Protein AF-A0A7R9B653-F1 (afdb_monomer)

Secondary structure (DSSP, 8-state):
----PPPHHHHHHHHHHHHHHH-TT-----------SSSHHHHHHHHHHHHHT--S-EEE--TT--HHHHHHHHHTT--EEE---STHHHHHHHHHHHHHTT-SEEEEEESSHHHHHHHHHHHHHH--SEEEEEES--HHHHHHHHH-SSPPS-EEE---HHHHHHHHHHHHHHHTTS-S--EEEEEEEEEEEEETTTTEEEEEEEEEEEEE---

Foldseek 3Di:
DPDPDDPPVVVVVVVQVVVCVVVVVDDDDDDDQDADPVPNVVSLVVLVVVVVVPDQAAEAADLVDDVSNVVVCVVVVHHYHYDDPACLVVLVVVLVVCVVVVFQEEEEEECAPVNVVSNVVNCVVDHNHHYHYHHADDPVVLVCQVPDPPHGQEYEYHDDPVCLVVRVVVVVVSVVVVPDHWYFYFDWDWDWDQDPVVRDIDTDTDGDTDGDDDD

Sequence (215 aa):
MEMNQEPLPQMLAGGLTEAEKKYPDIKFDQVPVVVSREDEEESLKEVCTRVSAGVSAVLDLTWTGWSKAKIMSHGSKIPYFRGDVTPGTYVAAVDSYLTGRKATDAALIFQTEDELDQTLYYLIGKSIIRVIVLNGLDGNATDRLLTMRPSPSYFVIYATSKNMTKLYSKVQYLNSTMYSKRYSTTRVSCRARYSTTTRSFTAEYSTTTVDSKVI

Mean predicted aligned error: 12.04 Å

Organism: Timema shepardi (NCBI:txid629360)

Solvent-accessible surface area (backbone atoms only — not comparable to full-atom values): 13078 Å² total; per-residue (Å²): 131,84,78,79,75,73,57,67,71,56,53,50,52,53,53,50,52,56,47,29,73,75,38,77,94,49,83,85,88,83,83,90,79,85,72,46,85,91,45,46,68,60,31,48,53,53,52,51,53,53,50,74,72,66,63,85,58,45,80,42,64,50,90,86,60,59,66,69,59,51,54,50,28,56,74,70,74,31,54,72,44,80,47,81,81,57,64,45,67,60,50,52,53,50,51,52,52,39,55,76,69,68,49,69,36,29,33,41,31,22,65,41,59,68,56,44,56,57,34,48,68,50,40,81,79,70,58,90,50,52,70,44,81,36,70,37,79,51,74,68,53,46,49,50,61,70,72,41,79,80,66,63,64,31,46,38,63,49,57,56,81,83,49,40,60,58,53,49,54,54,51,52,60,53,39,77,76,45,82,86,66,58,42,50,45,59,43,80,48,80,49,79,45,77,40,82,90,76,74,42,81,44,74,50,77,48,75,51,67,53,74,52,80,76,131

Radius of gyration: 20.85 Å; Cα contacts (8 Å, |Δi|>4): 232; chains: 1; bounding box: 53×37×63 Å

Structure (mmCIF, N/CA/C/O backbone):
data_AF-A0A7R9B653-F1
#
_entry.id   AF-A0A7R9B653-F1
#
loop_
_atom_site.group_PDB
_atom_site.id
_atom_site.type_symbol
_atom_site.label_atom_id
_atom_site.label_alt_id
_atom_site.label_comp_id
_atom_site.label_asym_id
_atom_site.label_entity_id
_atom_site.label_seq_id
_atom_site.pdbx_PDB_ins_code
_atom_site.Cartn_x
_atom_site.Cartn_y
_atom_site.Cartn_z
_atom_site.occupancy
_atom_site.B_iso_or_equiv
_atom_site.auth_seq_id
_atom_site.auth_comp_id
_atom_site.auth_asym_id
_atom_site.auth_atom_id
_atom_site.pdbx_PDB_model_num
ATOM 1 N N . MET A 1 1 ? 10.306 20.394 -7.458 1.00 28.53 1 MET A N 1
ATOM 2 C CA . MET A 1 1 ? 9.120 20.389 -6.578 1.00 28.53 1 MET A CA 1
ATOM 3 C C . MET A 1 1 ? 8.889 18.961 -6.157 1.00 28.53 1 MET A C 1
ATOM 5 O O . MET A 1 1 ? 8.253 18.207 -6.890 1.00 28.53 1 MET A O 1
ATOM 9 N N . GLU A 1 2 ? 9.495 18.591 -5.036 1.00 27.86 2 GLU A N 1
ATOM 10 C CA . GLU A 1 2 ? 9.095 17.409 -4.283 1.00 27.86 2 GLU A CA 1
ATOM 11 C C . GLU A 1 2 ? 7.628 17.603 -3.910 1.00 27.86 2 GLU A C 1
ATOM 13 O O . GLU A 1 2 ? 7.235 18.630 -3.357 1.00 27.86 2 GLU A O 1
ATOM 18 N N . MET A 1 3 ? 6.781 16.681 -4.354 1.00 31.86 3 MET A N 1
ATOM 19 C CA . MET A 1 3 ? 5.421 16.619 -3.851 1.00 31.86 3 MET A CA 1
ATOM 20 C C . MET A 1 3 ? 5.526 15.946 -2.491 1.00 31.86 3 MET A C 1
ATOM 22 O O . MET A 1 3 ? 5.681 14.730 -2.445 1.00 31.86 3 MET A O 1
ATOM 26 N N . ASN A 1 4 ? 5.464 16.734 -1.418 1.00 38.25 4 ASN A N 1
ATOM 27 C CA . ASN A 1 4 ? 5.238 16.208 -0.077 1.00 38.25 4 ASN A CA 1
ATOM 28 C C . ASN A 1 4 ? 3.930 15.415 -0.119 1.00 38.25 4 ASN A C 1
ATOM 30 O O . ASN A 1 4 ? 2.852 16.000 -0.237 1.00 38.25 4 ASN A O 1
ATOM 34 N N . GLN A 1 5 ? 4.027 14.087 -0.114 1.00 48.00 5 GLN A N 1
ATOM 35 C CA . GLN A 1 5 ? 2.877 13.247 0.181 1.00 48.00 5 GLN A CA 1
ATOM 36 C C . GLN A 1 5 ? 2.468 13.571 1.617 1.00 48.00 5 GLN A C 1
ATOM 38 O O . GLN A 1 5 ? 3.301 13.543 2.523 1.00 48.00 5 GLN A O 1
ATOM 43 N N . GLU A 1 6 ? 1.208 13.951 1.816 1.00 57.81 6 GLU A N 1
ATOM 44 C CA . GLU A 1 6 ? 0.687 14.115 3.167 1.00 57.81 6 GLU A CA 1
ATOM 45 C C . GLU A 1 6 ? 0.799 12.771 3.905 1.00 57.81 6 GLU A C 1
ATOM 47 O O . GLU A 1 6 ? 0.486 11.728 3.321 1.00 57.81 6 GLU A O 1
ATOM 52 N N . PRO A 1 7 ? 1.240 12.765 5.175 1.00 73.12 7 PRO A N 1
ATOM 53 C CA . PRO A 1 7 ? 1.260 11.563 5.991 1.00 73.12 7 PRO A CA 1
ATOM 54 C C . PRO A 1 7 ? -0.103 10.869 5.970 1.00 73.12 7 PRO A C 1
ATOM 56 O O . PRO A 1 7 ? -1.140 11.516 6.126 1.00 73.12 7 PRO A O 1
ATOM 59 N N . LEU A 1 8 ? -0.105 9.540 5.848 1.00 76.94 8 LEU A N 1
ATOM 60 C CA . LEU A 1 8 ? -1.317 8.714 5.804 1.00 76.94 8 LEU A CA 1
ATOM 61 C C . LEU A 1 8 ? -2.382 9.087 6.868 1.00 76.94 8 LEU A C 1
ATOM 63 O O . LEU A 1 8 ? -3.561 9.154 6.508 1.00 76.94 8 LEU A O 1
ATOM 67 N N . PRO A 1 9 ? -2.027 9.404 8.136 1.00 79.56 9 PRO A N 1
ATOM 68 C CA . PRO A 1 9 ? -3.007 9.852 9.130 1.00 79.56 9 PRO A CA 1
ATOM 69 C C . PRO A 1 9 ? -3.778 11.122 8.736 1.00 79.56 9 PRO A C 1
ATOM 71 O O . PRO A 1 9 ? -4.962 11.242 9.045 1.00 79.56 9 PRO A O 1
ATOM 74 N N . GLN A 1 10 ? -3.136 12.063 8.038 1.00 80.94 10 GLN A N 1
ATOM 75 C CA . GLN A 1 10 ? -3.764 13.311 7.592 1.00 80.94 10 GLN A CA 1
ATOM 76 C C . GLN A 1 10 ? -4.733 13.056 6.435 1.00 80.94 10 GLN A C 1
ATOM 78 O O . GLN A 1 10 ? -5.857 13.559 6.448 1.00 80.94 10 GLN A O 1
ATOM 83 N N . MET A 1 11 ? -4.347 12.197 5.487 1.00 80.81 11 MET A N 1
ATOM 84 C CA . MET A 1 11 ? -5.218 11.805 4.375 1.00 80.81 11 MET A CA 1
ATOM 85 C C . MET A 1 11 ? -6.499 11.118 4.868 1.00 80.81 11 MET A C 1
ATOM 87 O O . MET A 1 11 ? -7.592 11.401 4.372 1.00 80.81 11 MET A O 1
ATOM 91 N N . LEU A 1 12 ? -6.379 10.235 5.865 1.00 85.12 12 LEU A N 1
ATOM 92 C CA . LEU A 1 12 ? -7.529 9.586 6.500 1.00 85.12 12 LEU A CA 1
ATOM 93 C C . LEU A 1 12 ? -8.420 10.597 7.215 1.00 85.12 12 LEU A C 1
ATOM 95 O O . LEU A 1 12 ? -9.631 10.572 7.012 1.00 85.12 12 LEU A O 1
ATOM 99 N N . ALA A 1 13 ? -7.831 11.521 7.979 1.00 86.81 13 ALA A N 1
ATOM 100 C CA . ALA A 1 13 ? -8.574 12.576 8.663 1.00 86.81 13 ALA A CA 1
ATOM 101 C C . ALA A 1 13 ? -9.405 13.418 7.679 1.00 86.81 13 ALA A C 1
ATOM 103 O O . ALA A 1 13 ? -10.588 13.685 7.915 1.00 86.81 13 ALA A O 1
ATOM 104 N N . GLY A 1 14 ? -8.807 13.790 6.542 1.00 88.25 14 GLY A N 1
ATOM 105 C CA . GLY A 1 14 ? -9.497 14.497 5.465 1.00 88.25 14 GLY A CA 1
ATOM 106 C C . GLY A 1 14 ? -10.653 13.680 4.885 1.00 88.25 14 GLY A C 1
ATOM 107 O O . GLY A 1 14 ? -11.769 14.183 4.765 1.00 88.25 14 GLY A O 1
ATOM 108 N N . GLY A 1 15 ? -10.420 12.396 4.595 1.00 87.69 15 GLY A N 1
ATOM 109 C CA . GLY A 1 15 ? -11.451 11.489 4.082 1.00 87.69 15 GLY A CA 1
ATOM 110 C C . GLY A 1 15 ? -12.626 11.286 5.045 1.00 87.69 15 GLY A C 1
ATOM 111 O O . GLY A 1 15 ? -13.780 11.291 4.612 1.00 87.69 15 GLY A O 1
ATOM 112 N N . LEU A 1 16 ? -12.354 11.160 6.347 1.00 89.81 16 LEU A N 1
ATOM 113 C CA . LEU A 1 16 ? -13.386 11.053 7.381 1.00 89.81 16 LEU A CA 1
ATOM 114 C C . LEU A 1 16 ? -14.189 12.348 7.507 1.00 89.81 16 LEU A C 1
ATOM 116 O O . LEU A 1 16 ? -15.414 12.298 7.555 1.00 89.81 16 LEU A O 1
ATOM 120 N N . THR A 1 17 ? -13.526 13.505 7.455 1.00 90.69 17 THR A N 1
ATOM 121 C CA . THR A 1 17 ? -14.194 14.817 7.485 1.00 90.69 17 THR A CA 1
ATOM 122 C C . THR A 1 17 ? -15.187 14.965 6.328 1.00 90.69 17 THR A C 1
ATOM 124 O O . THR A 1 17 ? -16.321 15.405 6.520 1.00 90.69 17 THR A O 1
ATOM 127 N N . GLU A 1 18 ? -14.797 14.563 5.117 1.00 91.62 18 GLU A N 1
ATOM 128 C CA . GLU A 1 18 ? -15.698 14.562 3.959 1.00 91.62 18 GLU A CA 1
ATOM 129 C C . GLU A 1 18 ? -16.847 13.550 4.108 1.00 91.62 18 GLU A C 1
ATOM 131 O O . GLU A 1 18 ? -17.978 13.823 3.695 1.00 91.62 18 GLU A O 1
ATOM 136 N N . ALA A 1 19 ? -16.597 12.399 4.741 1.00 91.00 19 ALA A N 1
ATOM 137 C CA . ALA A 1 19 ? -17.638 11.419 5.034 1.00 91.00 19 ALA A CA 1
ATOM 138 C C . ALA A 1 19 ? -18.668 11.953 6.045 1.00 91.00 19 ALA A C 1
ATOM 140 O O . ALA A 1 19 ? -19.865 11.785 5.819 1.00 91.00 19 ALA A O 1
ATOM 141 N N . GLU A 1 20 ? -18.239 12.648 7.101 1.00 93.31 20 GLU A N 1
ATOM 142 C CA . GLU A 1 20 ? -19.143 13.265 8.083 1.00 93.31 20 GLU A CA 1
ATOM 143 C C . GLU A 1 20 ? -20.003 14.377 7.479 1.00 93.31 20 GLU A C 1
ATOM 145 O O . GLU A 1 20 ? -21.183 14.493 7.804 1.00 93.31 20 GLU A O 1
ATOM 150 N N . LYS A 1 21 ? -19.449 15.183 6.562 1.00 93.25 21 LYS A N 1
ATOM 151 C CA . LYS A 1 21 ? -20.235 16.193 5.827 1.00 93.25 21 LYS A CA 1
ATOM 152 C C . LYS A 1 21 ? -21.370 15.554 5.031 1.00 93.25 21 LYS A C 1
ATOM 154 O O . LYS A 1 21 ? -22.434 16.147 4.878 1.00 93.25 21 LYS A O 1
ATOM 159 N N . LYS A 1 22 ? -21.131 14.352 4.502 1.00 94.31 22 LYS A N 1
ATOM 160 C CA . LYS A 1 22 ? -22.106 13.598 3.712 1.00 94.31 22 LYS A CA 1
ATOM 161 C C . LYS A 1 22 ? -23.111 12.832 4.576 1.00 94.31 22 LYS A C 1
ATOM 163 O O . LYS A 1 22 ? -24.252 12.657 4.153 1.00 94.31 22 LYS A O 1
ATOM 168 N N . TYR A 1 23 ? -22.688 12.376 5.752 1.00 93.69 23 TYR A N 1
ATOM 169 C CA . TYR A 1 23 ? -23.487 11.597 6.695 1.00 93.69 23 TYR A CA 1
ATOM 170 C C . TYR A 1 23 ? -23.482 12.278 8.070 1.00 93.69 23 TYR A C 1
ATOM 172 O O . TYR A 1 23 ? -22.723 11.867 8.945 1.00 93.69 23 TYR A O 1
ATOM 180 N N . PRO A 1 24 ? -24.321 13.311 8.274 1.00 90.19 24 PRO A N 1
ATOM 181 C CA . PRO A 1 24 ? -24.265 14.156 9.470 1.00 90.19 24 PRO A CA 1
ATOM 182 C C . PRO A 1 24 ? -24.584 13.410 10.774 1.00 90.19 24 PRO A C 1
ATOM 184 O O . PRO A 1 24 ? -24.128 13.830 11.835 1.00 90.19 24 PRO A O 1
ATOM 187 N N . ASP A 1 25 ? -25.316 12.296 10.690 1.00 94.31 25 ASP A N 1
ATOM 188 C CA . ASP A 1 25 ? -25.678 11.453 11.836 1.00 94.31 25 ASP A CA 1
ATOM 189 C C . ASP A 1 25 ? -24.522 10.562 12.327 1.00 94.31 25 ASP A C 1
ATOM 191 O O . ASP A 1 25 ? -24.647 9.892 13.351 1.00 94.31 25 ASP A O 1
ATOM 195 N N . ILE A 1 26 ? -23.403 10.516 11.595 1.00 91.00 26 ILE A N 1
ATOM 196 C CA . ILE A 1 26 ? -22.247 9.680 11.922 1.00 91.00 26 ILE A CA 1
ATOM 197 C C . ILE A 1 26 ? -21.066 10.578 12.271 1.00 91.00 26 ILE A C 1
ATOM 199 O O . ILE A 1 26 ? -20.704 11.478 11.513 1.00 91.00 26 ILE A O 1
ATOM 203 N N . LYS A 1 27 ? -20.446 10.291 13.418 1.00 91.38 27 LYS A N 1
ATOM 204 C CA . LYS A 1 27 ? -19.209 10.919 13.880 1.00 91.38 27 LYS A CA 1
ATOM 205 C C . LYS A 1 27 ? -18.111 9.883 14.023 1.00 91.38 27 LYS A C 1
ATOM 207 O O . LYS A 1 27 ? -18.353 8.791 14.537 1.00 91.38 27 LYS A O 1
ATOM 212 N N . PHE A 1 28 ? -16.919 10.231 13.562 1.00 89.75 28 PHE A N 1
ATOM 213 C CA . PHE A 1 28 ? -15.736 9.395 13.632 1.00 89.75 28 PHE A CA 1
ATOM 214 C C . PHE A 1 28 ? -14.723 10.044 14.567 1.00 89.75 28 PHE A C 1
ATOM 216 O O . PHE A 1 28 ? -14.198 11.117 14.282 1.00 89.75 28 PHE A O 1
ATOM 223 N N . ASP A 1 29 ? -14.421 9.364 15.669 1.00 89.81 29 ASP A N 1
ATOM 224 C CA . ASP A 1 29 ? -13.242 9.667 16.472 1.00 89.81 29 ASP A CA 1
ATOM 225 C C . ASP A 1 29 ? -12.111 8.722 16.054 1.00 89.81 29 ASP A C 1
ATOM 227 O O . ASP A 1 29 ? -12.319 7.510 15.928 1.00 89.81 29 ASP A O 1
ATOM 231 N N . GLN A 1 30 ? -10.930 9.276 15.785 1.00 88.75 30 GLN A N 1
ATOM 232 C CA . GLN A 1 30 ? -9.773 8.513 15.331 1.00 88.75 30 GLN A CA 1
ATOM 233 C C . GLN A 1 30 ? -8.614 8.657 16.311 1.00 88.75 30 GLN A C 1
ATOM 235 O O . GLN A 1 30 ? -8.202 9.756 16.676 1.00 88.75 30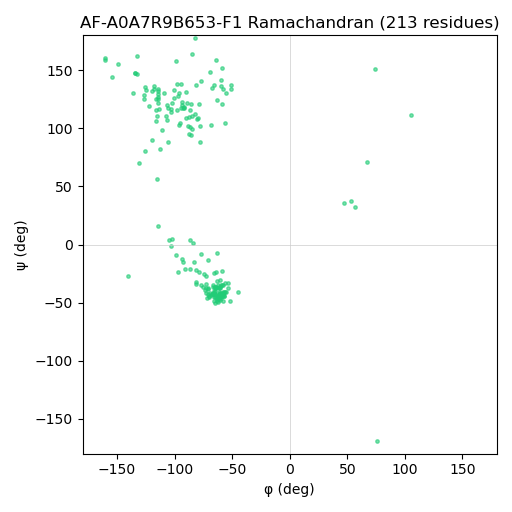 GLN A O 1
ATOM 240 N N . VAL A 1 31 ? -8.025 7.520 16.670 1.00 89.62 31 VAL A N 1
ATOM 241 C CA . VAL A 1 31 ? -6.832 7.461 17.513 1.00 89.62 31 VAL A CA 1
ATOM 242 C C . VAL A 1 31 ? -5.727 6.783 16.703 1.00 89.62 31 VAL A C 1
ATOM 244 O O . VAL A 1 31 ? -5.648 5.552 16.697 1.00 89.62 31 VAL A O 1
ATOM 247 N N . PRO A 1 32 ? -4.916 7.547 15.946 1.00 89.12 32 PRO A N 1
ATOM 248 C CA . PRO A 1 32 ? -3.846 6.967 15.151 1.00 89.12 32 PRO A CA 1
ATOM 249 C C . PRO A 1 32 ? -2.768 6.391 16.071 1.00 89.12 32 PRO A C 1
ATOM 251 O O . PRO A 1 32 ? -2.340 7.044 17.022 1.00 89.12 32 PRO A O 1
ATOM 254 N N . VAL A 1 33 ? -2.309 5.180 15.761 1.00 89.56 33 VAL A N 1
ATOM 255 C CA . VAL A 1 33 ? -1.159 4.552 16.419 1.00 89.56 33 VAL A CA 1
ATOM 256 C C . VAL A 1 33 ? -0.173 4.129 15.344 1.00 89.56 33 VAL A C 1
ATOM 258 O O . VAL A 1 33 ? -0.538 3.426 14.401 1.00 89.56 33 VAL A O 1
ATOM 261 N N . VAL A 1 34 ? 1.071 4.579 15.478 1.00 88.50 34 VAL A N 1
ATOM 262 C CA . VAL A 1 34 ? 2.177 4.141 14.627 1.00 88.50 34 VAL A CA 1
ATOM 263 C C . VAL A 1 34 ? 2.819 2.938 15.298 1.00 88.50 34 VAL A C 1
ATOM 265 O O . VAL A 1 34 ? 3.088 2.968 16.493 1.00 88.50 34 VAL A O 1
ATOM 268 N N . VAL A 1 35 ? 3.032 1.872 14.535 1.00 88.38 35 VAL A N 1
ATOM 269 C CA . VAL A 1 35 ? 3.604 0.626 15.050 1.00 88.38 35 VAL A CA 1
ATOM 270 C C . VAL A 1 35 ? 4.970 0.387 14.422 1.00 88.38 35 VAL A C 1
ATOM 272 O O . VAL A 1 35 ? 5.135 0.519 13.208 1.00 88.38 35 VAL A O 1
ATOM 275 N N . SER A 1 36 ? 5.938 0.030 15.259 1.00 85.25 36 SER A N 1
ATOM 276 C CA . SER A 1 36 ? 7.292 -0.368 14.880 1.00 85.25 36 SER A CA 1
ATOM 277 C C . SER A 1 36 ? 7.391 -1.894 14.860 1.00 85.25 36 SER A C 1
ATOM 279 O O . SER A 1 36 ? 6.863 -2.581 15.737 1.00 85.25 36 SER A O 1
ATOM 281 N N . ARG A 1 37 ? 8.072 -2.439 13.845 1.00 82.25 37 ARG A N 1
ATOM 282 C CA . ARG A 1 37 ? 8.437 -3.868 13.809 1.00 82.25 37 ARG A CA 1
ATOM 283 C C . ARG A 1 37 ? 9.680 -4.181 14.621 1.00 82.25 37 ARG A C 1
ATOM 285 O O . ARG A 1 37 ? 9.894 -5.336 14.966 1.00 82.25 37 ARG A O 1
ATOM 292 N N . GLU A 1 38 ? 10.506 -3.178 14.861 1.00 86.75 38 GLU A N 1
ATOM 293 C CA . GLU A 1 38 ? 11.706 -3.322 15.675 1.00 86.75 38 GLU A CA 1
ATOM 294 C C . GLU A 1 38 ? 11.303 -3.355 17.156 1.00 86.75 38 GLU A C 1
ATOM 296 O O . GLU A 1 38 ? 11.803 -4.182 17.915 1.00 86.75 38 GLU A O 1
ATOM 301 N N . ASP A 1 39 ? 10.267 -2.586 17.512 1.00 90.19 39 ASP A N 1
ATOM 302 C CA . ASP A 1 39 ? 9.750 -2.443 18.876 1.00 90.19 39 ASP A CA 1
ATOM 303 C C . ASP A 1 39 ? 8.319 -2.992 18.988 1.00 90.19 39 ASP A C 1
ATOM 305 O O . ASP A 1 39 ? 7.363 -2.295 19.357 1.00 90.19 39 ASP A O 1
ATOM 309 N N . GLU A 1 40 ? 8.131 -4.265 18.625 1.00 87.69 40 GLU A N 1
ATOM 310 C CA . GLU A 1 40 ? 6.788 -4.857 18.577 1.00 87.69 40 GLU A CA 1
ATOM 311 C C . GLU A 1 40 ? 6.095 -4.912 19.946 1.00 87.69 40 GLU A C 1
ATOM 313 O O . GLU A 1 40 ? 4.865 -4.871 20.008 1.00 87.69 40 GLU A O 1
ATOM 318 N N . GLU A 1 41 ? 6.848 -5.067 21.039 1.00 87.12 41 GLU A N 1
ATOM 319 C CA . GLU A 1 41 ? 6.283 -5.121 22.394 1.00 87.12 41 GLU A CA 1
ATOM 320 C C . GLU A 1 41 ? 5.742 -3.761 22.837 1.00 87.12 41 GLU A C 1
ATOM 322 O O . GLU A 1 41 ? 4.622 -3.678 23.347 1.00 87.12 41 GLU A O 1
ATOM 327 N N . GLU A 1 42 ? 6.500 -2.692 22.593 1.00 88.38 42 GLU A N 1
ATOM 328 C CA . GLU A 1 42 ? 6.076 -1.325 22.892 1.00 88.38 42 GLU A CA 1
ATOM 329 C C . GLU A 1 42 ? 4.875 -0.929 22.030 1.00 88.38 42 GLU A C 1
ATOM 331 O O . GLU A 1 42 ? 3.853 -0.477 22.553 1.00 88.38 42 GLU A O 1
ATOM 336 N N . SER A 1 43 ? 4.937 -1.235 20.732 1.00 89.00 43 SER A N 1
ATOM 337 C CA . SER A 1 43 ? 3.830 -1.016 19.798 1.00 89.00 43 SER A CA 1
ATOM 338 C C . SER A 1 43 ? 2.559 -1.747 20.241 1.00 89.00 43 SER A C 1
ATOM 340 O O . SER A 1 43 ? 1.456 -1.197 20.190 1.00 89.00 43 SER A O 1
ATOM 342 N N . LEU A 1 44 ? 2.690 -2.998 20.704 1.00 88.75 44 LEU A N 1
ATOM 343 C CA . LEU A 1 44 ? 1.561 -3.776 21.215 1.00 88.75 44 LEU A CA 1
ATOM 344 C C . LEU A 1 44 ? 0.984 -3.155 22.484 1.00 88.75 44 LEU A C 1
ATOM 346 O O . LEU A 1 44 ? -0.237 -3.068 22.612 1.00 88.75 44 LEU A O 1
ATOM 350 N N . LYS A 1 45 ? 1.834 -2.702 23.406 1.00 88.94 45 LYS A N 1
ATOM 351 C CA . LYS A 1 45 ? 1.397 -2.034 24.633 1.00 88.94 45 LYS A CA 1
ATOM 352 C C . LYS A 1 45 ? 0.612 -0.761 24.324 1.00 88.94 45 LYS A C 1
ATOM 354 O O . LYS A 1 45 ? -0.430 -0.531 24.946 1.00 88.94 45 LYS A O 1
ATOM 359 N N . GLU A 1 46 ? 1.063 0.036 23.360 1.00 89.12 46 GLU A N 1
ATOM 360 C CA . GLU A 1 46 ? 0.350 1.249 22.968 1.00 89.12 46 GLU A CA 1
ATOM 361 C C . GLU A 1 46 ? -1.011 0.925 22.346 1.00 89.12 46 GLU A C 1
ATOM 363 O O . GLU A 1 46 ? -2.031 1.459 22.791 1.00 89.12 46 GLU A O 1
ATOM 368 N N . VAL A 1 47 ? -1.068 -0.013 21.396 1.00 89.38 47 VAL A N 1
ATOM 369 C CA . VAL A 1 47 ? -2.345 -0.416 20.791 1.00 89.38 47 VAL A CA 1
ATOM 370 C C . VAL A 1 47 ? -3.301 -1.001 21.829 1.00 89.38 47 VAL A C 1
ATOM 372 O O . VAL A 1 47 ? -4.467 -0.612 21.854 1.00 89.38 47 VAL A O 1
ATOM 375 N N . CYS A 1 48 ? -2.827 -1.857 22.737 1.00 87.81 48 CYS A N 1
ATOM 376 C CA . CYS A 1 48 ? -3.636 -2.369 23.845 1.00 87.81 48 CYS A CA 1
ATOM 377 C C . CYS A 1 48 ? -4.179 -1.239 24.724 1.00 87.81 48 CYS A C 1
ATOM 379 O O . CYS A 1 48 ? -5.359 -1.247 25.057 1.00 87.81 48 CYS A O 1
ATOM 381 N N . THR A 1 49 ? -3.359 -0.237 25.045 1.00 89.19 49 THR A N 1
ATOM 382 C CA . THR A 1 49 ? -3.790 0.922 25.841 1.00 89.19 49 THR A CA 1
ATOM 383 C C . THR A 1 49 ? -4.933 1.672 25.157 1.00 89.19 49 THR A C 1
ATOM 385 O O . THR A 1 49 ? -5.928 1.997 25.805 1.00 89.19 49 THR A O 1
ATOM 388 N N . ARG A 1 50 ? -4.836 1.907 23.840 1.00 88.81 50 ARG A N 1
ATOM 389 C CA . ARG A 1 50 ? -5.905 2.577 23.080 1.00 88.81 50 ARG A CA 1
ATOM 390 C C . ARG A 1 50 ? -7.164 1.726 22.984 1.00 88.81 50 ARG A C 1
ATOM 392 O O . ARG A 1 50 ? -8.258 2.239 23.177 1.00 88.81 50 ARG A O 1
ATOM 399 N N . VAL A 1 51 ? -7.019 0.427 22.736 1.00 87.56 51 VAL A N 1
ATOM 400 C CA . VAL A 1 51 ? -8.167 -0.479 22.646 1.00 87.56 51 VAL A CA 1
ATOM 401 C C . VAL A 1 51 ? -8.892 -0.612 23.986 1.00 87.56 51 VAL A C 1
ATOM 403 O O . VAL A 1 51 ? -10.120 -0.569 24.017 1.00 87.56 51 VAL A O 1
ATOM 406 N N . SER A 1 52 ? -8.159 -0.716 25.097 1.00 86.56 52 SER A N 1
ATOM 407 C CA . SER A 1 52 ? -8.739 -0.780 26.444 1.00 86.56 52 SER A CA 1
ATOM 408 C C . SER A 1 52 ? -9.445 0.510 26.864 1.00 86.56 52 SER A C 1
ATOM 410 O O . SER A 1 52 ? -10.357 0.444 27.684 1.00 86.56 52 SER A O 1
ATOM 412 N N . ALA A 1 53 ? -9.076 1.664 26.296 1.00 87.81 53 ALA A N 1
ATOM 413 C CA . ALA A 1 53 ? -9.795 2.924 26.502 1.00 87.81 53 ALA A CA 1
ATOM 414 C C . ALA A 1 53 ? -11.175 2.957 25.810 1.00 87.81 53 ALA A C 1
ATOM 416 O O . ALA A 1 53 ? -11.998 3.810 26.134 1.00 87.81 53 ALA A O 1
ATOM 417 N N . GLY A 1 54 ? -11.443 2.007 24.907 1.00 87.00 54 GLY A N 1
ATOM 418 C CA . GLY A 1 54 ? -12.712 1.856 24.205 1.00 87.00 54 GLY A CA 1
ATOM 419 C C . GLY A 1 54 ? -12.622 2.317 22.754 1.00 87.00 54 GLY A C 1
ATOM 420 O O . GLY A 1 54 ? -12.523 3.505 22.466 1.00 87.00 54 GLY A O 1
ATOM 421 N N . VAL A 1 55 ? -12.712 1.362 21.826 1.00 92.06 55 VAL A N 1
ATOM 422 C CA . VAL A 1 55 ? -12.813 1.616 20.381 1.00 92.06 55 VAL A CA 1
ATOM 423 C C . VAL A 1 55 ? -13.912 0.747 19.776 1.00 92.06 55 VAL A C 1
ATOM 425 O O . VAL A 1 55 ? -14.147 -0.374 20.225 1.00 92.06 55 VAL A O 1
ATOM 428 N N . SER A 1 56 ? -14.583 1.252 18.740 1.00 92.94 56 SER A N 1
ATOM 429 C CA . SER A 1 56 ? -15.661 0.511 18.061 1.00 92.94 56 SER A CA 1
ATOM 430 C C . SER A 1 56 ? -15.156 -0.410 16.945 1.00 92.94 56 SER A C 1
ATOM 432 O O . SER A 1 56 ? -15.847 -1.349 16.561 1.00 92.94 56 SER A O 1
ATOM 434 N N . ALA A 1 57 ? -13.961 -0.146 16.412 1.00 93.19 57 ALA A N 1
ATOM 435 C CA . ALA A 1 57 ? -13.307 -0.946 15.383 1.00 93.19 57 ALA A CA 1
ATOM 436 C C . ALA A 1 57 ? -11.799 -0.659 15.364 1.00 93.19 57 ALA A C 1
ATOM 438 O O . ALA A 1 57 ? -11.355 0.393 15.825 1.00 93.19 57 ALA A O 1
ATOM 439 N N . VAL A 1 58 ? -11.025 -1.576 14.784 1.00 92.88 58 VAL A N 1
ATOM 440 C CA . VAL A 1 58 ? -9.603 -1.389 14.474 1.00 92.88 58 VAL A CA 1
ATOM 441 C C . VAL A 1 58 ? -9.423 -1.396 12.960 1.00 92.88 58 VAL A C 1
ATOM 443 O O . VAL A 1 58 ? -9.848 -2.337 12.289 1.00 92.88 58 VAL A O 1
ATOM 446 N N . LEU A 1 59 ? -8.783 -0.354 12.429 1.00 92.88 59 LEU A N 1
ATOM 447 C CA . LEU A 1 59 ? -8.382 -0.257 11.028 1.00 92.88 59 LEU A CA 1
ATOM 448 C C . LEU A 1 59 ? -6.861 -0.421 10.930 1.00 92.88 59 LEU A C 1
ATOM 450 O O . LEU A 1 59 ? -6.110 0.449 11.359 1.00 92.88 59 LEU A O 1
ATOM 454 N N . ASP A 1 60 ? -6.414 -1.538 10.367 1.00 91.56 60 ASP A N 1
ATOM 455 C CA . ASP A 1 60 ? -5.003 -1.834 10.141 1.00 91.56 60 ASP A CA 1
ATOM 456 C C . ASP A 1 60 ? -4.589 -1.427 8.727 1.00 91.56 60 ASP A C 1
ATOM 458 O O . ASP A 1 60 ? -5.096 -1.969 7.741 1.00 91.56 60 ASP A O 1
ATOM 462 N N . LEU A 1 61 ? -3.652 -0.483 8.659 1.00 89.12 61 LEU A N 1
ATOM 463 C CA . LEU A 1 61 ? -3.072 0.050 7.425 1.00 89.12 61 LEU A CA 1
ATOM 464 C C . LEU A 1 61 ? -1.580 -0.283 7.283 1.00 89.12 61 LEU A C 1
ATOM 466 O O . LEU A 1 61 ? -0.869 0.328 6.487 1.00 89.12 61 LEU A O 1
ATOM 470 N N . THR A 1 62 ? -1.083 -1.237 8.070 1.00 86.69 62 THR A N 1
ATOM 471 C CA . THR A 1 62 ? 0.294 -1.721 7.968 1.00 86.69 62 THR A CA 1
ATOM 472 C C . THR A 1 62 ? 0.504 -2.502 6.671 1.00 86.69 62 THR A C 1
ATOM 474 O O . THR A 1 62 ? -0.385 -3.203 6.181 1.00 86.69 62 THR A O 1
ATOM 477 N N . TRP A 1 63 ? 1.723 -2.442 6.129 1.00 81.00 63 TRP A N 1
ATOM 478 C CA . TRP A 1 63 ? 2.029 -2.961 4.791 1.00 81.00 63 TRP A CA 1
ATOM 479 C C . TRP A 1 63 ? 1.699 -4.450 4.613 1.00 81.00 63 TRP A C 1
ATOM 481 O O . TRP A 1 63 ? 1.068 -4.848 3.636 1.00 81.00 63 TRP A O 1
ATOM 491 N N . THR A 1 64 ? 2.050 -5.299 5.585 1.00 80.69 64 THR A N 1
ATOM 492 C CA . THR A 1 64 ? 1.753 -6.744 5.507 1.00 80.69 64 THR A CA 1
ATOM 493 C C . THR A 1 64 ? 0.597 -7.187 6.403 1.00 80.69 64 THR A C 1
ATOM 495 O O . THR A 1 64 ? 0.299 -8.383 6.448 1.00 80.69 64 THR A O 1
ATOM 498 N N . GLY A 1 65 ? -0.071 -6.254 7.087 1.00 86.00 65 GLY A N 1
ATOM 499 C CA . GLY A 1 65 ? -0.972 -6.559 8.194 1.00 86.00 65 GLY A CA 1
ATOM 500 C C . GLY A 1 65 ? -0.210 -6.952 9.461 1.00 86.00 65 GLY A C 1
ATOM 501 O O . GLY A 1 65 ? 0.881 -7.530 9.398 1.00 86.00 65 GLY A O 1
ATOM 502 N N . TRP A 1 66 ? -0.811 -6.680 10.614 1.00 89.12 66 TRP A N 1
ATOM 503 C CA . TRP A 1 66 ? -0.224 -6.955 11.916 1.00 89.12 66 TRP A CA 1
ATOM 504 C C . TRP A 1 66 ? -1.043 -7.991 12.691 1.00 89.12 66 TRP A C 1
ATOM 506 O O . TRP A 1 66 ? -2.140 -7.739 13.197 1.00 89.12 66 TRP A O 1
ATOM 516 N N . SER A 1 67 ? -0.498 -9.206 12.774 1.00 90.31 67 SER A N 1
ATOM 517 C CA . SER A 1 67 ? -1.173 -10.371 13.361 1.00 90.31 67 SER A CA 1
ATOM 518 C C . SER A 1 67 ? -1.534 -10.170 14.833 1.00 90.31 67 SER A C 1
ATOM 520 O O . SER A 1 67 ? -2.613 -10.588 15.252 1.00 90.31 67 SER A O 1
ATOM 522 N N . LYS A 1 68 ? -0.673 -9.489 15.601 1.00 89.75 68 LYS A N 1
ATOM 523 C CA . LYS A 1 68 ? -0.891 -9.192 17.022 1.00 89.75 68 LYS A CA 1
ATOM 524 C C . LYS A 1 68 ? -2.147 -8.342 17.237 1.00 89.75 68 LYS A C 1
ATOM 526 O O . LYS A 1 68 ? -2.994 -8.723 18.044 1.00 89.75 68 LYS A O 1
ATOM 531 N N . ALA A 1 69 ? -2.324 -7.267 16.462 1.00 88.19 69 ALA A N 1
ATOM 532 C CA . ALA A 1 69 ? -3.544 -6.460 16.510 1.00 88.19 69 ALA A CA 1
ATOM 533 C C . ALA A 1 69 ? -4.779 -7.279 16.129 1.00 88.19 69 ALA A C 1
ATOM 535 O O . ALA A 1 69 ? -5.770 -7.246 16.849 1.00 88.19 69 ALA A O 1
ATOM 536 N N . LYS A 1 70 ? -4.705 -8.084 15.062 1.00 91.44 70 LYS A N 1
ATOM 537 C CA . LYS A 1 70 ? -5.823 -8.943 14.649 1.00 91.44 70 LYS A CA 1
ATOM 538 C C . LYS A 1 70 ? -6.252 -9.916 15.752 1.00 91.44 70 LYS A C 1
ATOM 540 O O . LYS A 1 70 ? -7.442 -10.025 16.040 1.00 91.44 70 LYS A O 1
ATOM 545 N N . ILE A 1 71 ? -5.301 -10.622 16.367 1.00 91.25 71 ILE A N 1
ATOM 546 C CA . ILE A 1 71 ? -5.576 -11.586 17.446 1.00 91.25 71 ILE A CA 1
ATOM 547 C C . ILE A 1 71 ? -6.199 -10.871 18.650 1.00 91.25 71 ILE A C 1
ATOM 549 O O . ILE A 1 71 ? -7.208 -11.335 19.180 1.00 91.25 71 ILE A O 1
ATOM 553 N N . MET A 1 72 ? -5.644 -9.723 19.043 1.00 88.88 72 MET A N 1
ATOM 554 C CA . MET A 1 72 ? -6.154 -8.921 20.154 1.00 88.88 72 MET A CA 1
ATOM 555 C C . MET A 1 72 ? -7.575 -8.405 19.885 1.00 88.88 72 MET A C 1
ATOM 557 O O . MET A 1 72 ? -8.453 -8.587 20.727 1.00 88.88 72 MET A O 1
ATOM 561 N N . SER A 1 73 ? -7.847 -7.849 18.700 1.00 89.44 73 SER A N 1
ATOM 562 C CA . SER A 1 73 ? -9.186 -7.365 18.341 1.00 89.44 73 SER A CA 1
ATOM 563 C C . SER A 1 73 ? -10.214 -8.496 18.350 1.00 89.44 73 SER A C 1
ATOM 565 O O . SER A 1 73 ? -11.298 -8.333 18.906 1.00 89.44 73 SER A O 1
ATOM 567 N N . HIS A 1 74 ? -9.857 -9.672 17.821 1.00 89.25 74 HIS A N 1
ATOM 568 C CA . HIS A 1 74 ? -10.710 -10.861 17.882 1.00 89.25 74 HIS A CA 1
ATOM 569 C C . HIS A 1 74 ? -10.991 -11.301 19.328 1.00 89.25 74 HIS A C 1
ATOM 571 O O . HIS A 1 74 ? -12.143 -11.582 19.661 1.00 89.25 74 HIS A O 1
ATOM 577 N N . GLY A 1 75 ? -9.968 -11.332 20.190 1.00 88.19 75 GLY A N 1
ATOM 578 C CA . GLY A 1 75 ? -10.113 -11.680 21.608 1.00 88.19 75 GLY A CA 1
ATOM 579 C C . GLY A 1 75 ? -11.044 -10.727 22.363 1.00 88.19 75 GLY A C 1
ATOM 580 O O . GLY A 1 75 ? -11.866 -11.168 23.165 1.00 88.19 75 GLY A O 1
ATOM 581 N N . SER A 1 76 ? -10.985 -9.437 22.033 1.00 87.81 76 SER A N 1
ATOM 582 C CA . SER A 1 76 ? -11.829 -8.387 22.616 1.00 87.81 76 SER A CA 1
ATOM 583 C C . SER A 1 76 ? -13.182 -8.205 21.915 1.00 87.81 76 SER A C 1
ATOM 585 O O . SER A 1 76 ? -13.938 -7.313 22.287 1.00 87.81 76 SER A O 1
ATOM 587 N N . LYS A 1 77 ? -13.512 -9.038 20.914 1.00 91.88 77 LYS A N 1
ATOM 588 C CA . LYS A 1 77 ? -14.734 -8.939 20.086 1.00 91.88 77 LYS A CA 1
ATOM 589 C C . LYS A 1 77 ? -14.897 -7.589 19.370 1.00 91.88 77 LYS A C 1
ATOM 591 O O . LYS A 1 77 ? -16.015 -7.139 19.131 1.00 91.88 77 LYS A O 1
ATOM 596 N N . ILE A 1 78 ? -13.785 -6.964 19.003 1.00 93.12 78 ILE A N 1
ATOM 597 C CA . ILE A 1 78 ? -13.750 -5.706 18.259 1.00 93.12 78 ILE A CA 1
ATOM 598 C C . ILE A 1 78 ? -13.547 -6.026 16.772 1.00 93.12 78 ILE A C 1
ATOM 600 O O . ILE A 1 78 ? -12.611 -6.758 16.433 1.00 93.12 78 ILE A O 1
ATOM 604 N N . PRO A 1 79 ? -14.389 -5.497 15.866 1.00 95.12 79 PRO A N 1
ATOM 605 C CA . PRO A 1 79 ? -14.193 -5.646 14.430 1.00 95.12 79 PRO A CA 1
ATOM 606 C C . PRO A 1 79 ? -12.811 -5.154 13.990 1.00 95.12 79 PRO A C 1
ATOM 608 O O . PRO A 1 79 ? -12.408 -4.037 14.313 1.00 95.12 79 PRO A O 1
ATOM 611 N N . TYR A 1 80 ? -12.105 -5.983 13.223 1.00 94.00 80 TYR A N 1
ATOM 612 C CA . TYR A 1 80 ? -10.802 -5.665 12.647 1.00 94.00 80 TYR A CA 1
ATOM 613 C C . TYR A 1 80 ? -10.921 -5.614 11.123 1.00 94.00 80 TYR A C 1
ATOM 615 O O . TYR A 1 80 ? -11.300 -6.597 10.481 1.00 94.00 80 TYR A O 1
ATOM 623 N N . PHE A 1 81 ? -10.574 -4.468 10.548 1.00 93.88 81 PHE A N 1
ATOM 624 C CA . PHE A 1 81 ? -10.543 -4.239 9.112 1.00 93.88 81 PHE A CA 1
ATOM 625 C C . PHE A 1 81 ? -9.107 -3.998 8.679 1.00 93.88 81 PHE A C 1
ATOM 627 O O . PHE A 1 81 ? -8.406 -3.185 9.272 1.00 93.88 81 PHE A O 1
ATOM 634 N N . ARG A 1 82 ? -8.674 -4.677 7.619 1.00 90.44 82 ARG A N 1
ATOM 635 C CA . ARG A 1 82 ? -7.381 -4.410 6.992 1.00 90.44 82 ARG A CA 1
ATOM 636 C C . ARG A 1 82 ? -7.598 -3.605 5.718 1.00 90.44 82 ARG A C 1
ATOM 638 O O . ARG A 1 82 ? -8.286 -4.078 4.814 1.00 90.44 82 ARG A O 1
ATOM 645 N N . GLY A 1 83 ? -6.990 -2.429 5.649 1.00 87.81 83 GLY A N 1
ATOM 646 C CA . GLY A 1 83 ? -6.879 -1.638 4.430 1.00 87.81 83 GLY A CA 1
ATOM 647 C C . GLY A 1 83 ? -5.457 -1.722 3.891 1.00 87.81 83 GLY A C 1
ATOM 648 O O . GLY A 1 83 ? -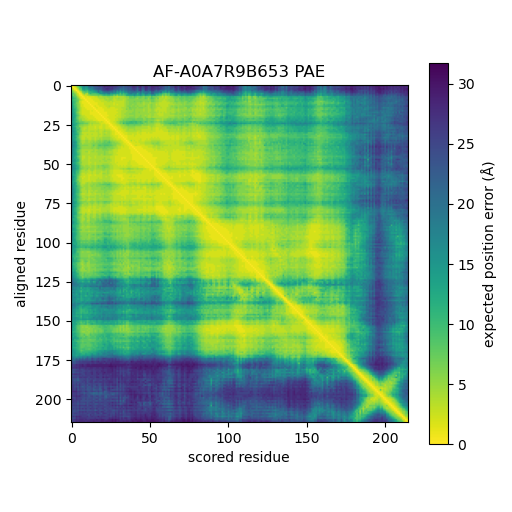4.521 -1.292 4.553 1.00 87.81 83 GLY A O 1
ATOM 649 N N . ASP A 1 84 ? -5.278 -2.276 2.695 1.00 81.00 84 ASP A N 1
ATOM 650 C CA . ASP A 1 84 ? -3.989 -2.206 2.006 1.00 81.00 84 ASP A CA 1
ATOM 651 C C . ASP A 1 84 ? -3.901 -0.878 1.246 1.00 81.00 84 ASP A C 1
ATOM 653 O O . ASP A 1 84 ? -4.632 -0.655 0.281 1.00 81.00 84 ASP A O 1
ATOM 657 N N . VAL A 1 85 ? -3.034 0.016 1.718 1.00 78.94 85 VAL A N 1
ATOM 658 C CA . VAL A 1 85 ? -2.741 1.311 1.079 1.00 78.94 85 VAL A CA 1
ATOM 659 C C . VAL A 1 85 ? -1.420 1.290 0.309 1.00 78.94 85 VAL A C 1
ATOM 661 O O . VAL A 1 85 ? -0.987 2.321 -0.200 1.00 78.94 85 VAL A O 1
ATOM 664 N N . THR A 1 86 ? -0.774 0.126 0.223 1.00 79.81 86 THR A N 1
ATOM 665 C CA . THR A 1 86 ? 0.505 -0.033 -0.468 1.00 79.81 86 THR A CA 1
ATOM 666 C C . THR A 1 86 ? 0.306 -0.274 -1.968 1.00 79.81 86 THR A C 1
ATOM 668 O O . THR A 1 86 ? -0.770 -0.693 -2.412 1.00 79.81 86 THR A O 1
ATOM 671 N N . PRO A 1 87 ? 1.362 -0.114 -2.785 1.00 79.00 87 PRO A N 1
ATOM 672 C CA . PRO A 1 87 ? 1.356 -0.559 -4.173 1.00 79.00 87 PRO A CA 1
ATOM 673 C C . PRO A 1 87 ? 1.203 -2.078 -4.354 1.00 79.00 87 PRO A C 1
ATOM 675 O O . PRO A 1 87 ? 1.048 -2.531 -5.489 1.00 79.00 87 PRO A O 1
ATOM 678 N N . GLY A 1 88 ? 1.234 -2.878 -3.279 1.00 80.56 88 GLY A N 1
ATOM 679 C CA . GLY A 1 88 ? 1.311 -4.340 -3.324 1.00 80.56 88 GLY A CA 1
ATOM 680 C C . GLY A 1 88 ? 0.225 -5.002 -4.173 1.00 80.56 88 GLY A C 1
ATOM 681 O O . GLY A 1 88 ? 0.513 -5.937 -4.920 1.00 80.56 88 GLY A O 1
ATOM 682 N N . THR A 1 89 ? -1.004 -4.481 -4.155 1.00 80.81 89 THR A N 1
ATOM 683 C CA . THR A 1 89 ? -2.088 -4.992 -5.014 1.00 80.81 89 THR A CA 1
ATOM 684 C C . THR A 1 89 ? -1.793 -4.785 -6.509 1.00 80.81 89 THR A C 1
ATOM 686 O O . THR A 1 89 ? -2.068 -5.664 -7.328 1.00 80.81 89 THR A O 1
ATOM 689 N N . TYR A 1 90 ? -1.184 -3.658 -6.888 1.00 83.19 90 TYR A N 1
ATOM 690 C CA . TYR A 1 90 ? -0.783 -3.403 -8.276 1.00 83.19 90 TYR A CA 1
ATOM 691 C C . TYR A 1 90 ? 0.388 -4.286 -8.694 1.00 83.19 90 TYR A C 1
ATOM 693 O O . TYR A 1 90 ? 0.403 -4.805 -9.810 1.00 83.19 90 TYR A O 1
ATOM 701 N N . VAL A 1 91 ? 1.330 -4.507 -7.779 1.00 83.44 91 VAL A N 1
ATOM 702 C CA . VAL A 1 91 ? 2.457 -5.417 -7.992 1.00 83.44 91 VAL A CA 1
ATOM 703 C C . VAL A 1 91 ? 1.960 -6.840 -8.211 1.00 83.44 91 VAL A C 1
ATOM 705 O O . VAL A 1 91 ? 2.389 -7.489 -9.160 1.00 83.44 91 VAL A O 1
ATOM 708 N N . ALA A 1 92 ? 0.997 -7.302 -7.412 1.00 84.00 92 ALA A N 1
ATOM 709 C CA . ALA A 1 92 ? 0.376 -8.614 -7.575 1.00 84.00 92 ALA A CA 1
ATOM 710 C C . ALA A 1 92 ? -0.292 -8.788 -8.948 1.00 84.00 92 ALA A C 1
ATOM 712 O O . ALA A 1 92 ? -0.169 -9.840 -9.583 1.00 84.00 92 ALA A O 1
ATOM 713 N N . ALA A 1 93 ? -0.981 -7.749 -9.425 1.00 86.19 93 ALA A N 1
ATOM 714 C CA . ALA A 1 93 ? -1.611 -7.758 -10.740 1.00 86.19 93 ALA A CA 1
ATOM 715 C C . ALA A 1 93 ? -0.572 -7.831 -11.872 1.0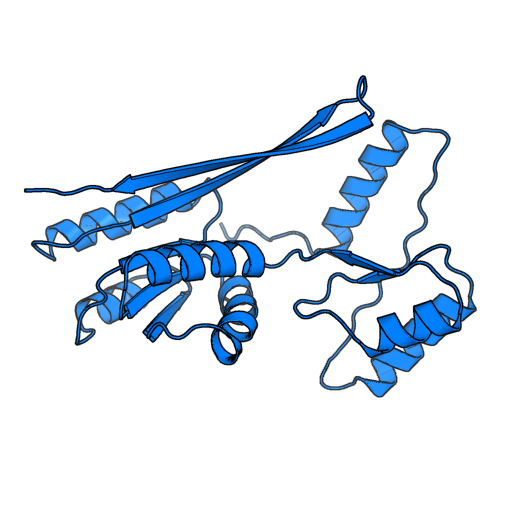0 86.19 93 ALA A C 1
ATOM 717 O O . ALA A 1 93 ? -0.741 -8.600 -12.820 1.00 86.19 93 ALA A O 1
ATOM 718 N N . VAL A 1 94 ? 0.519 -7.069 -11.763 1.00 84.94 94 VAL A N 1
ATOM 719 C CA . VAL A 1 94 ? 1.628 -7.094 -12.726 1.00 84.94 94 VAL A CA 1
ATOM 720 C C . VAL A 1 94 ? 2.346 -8.441 -12.714 1.00 84.94 94 VAL A C 1
ATOM 722 O O . VAL A 1 94 ? 2.598 -8.997 -13.778 1.00 84.94 94 VAL A O 1
ATOM 725 N N . ASP A 1 95 ? 2.638 -8.990 -11.539 1.00 84.44 95 ASP A N 1
ATOM 726 C CA . ASP A 1 95 ? 3.273 -10.300 -11.375 1.00 84.44 95 ASP A CA 1
ATOM 727 C C . ASP A 1 95 ? 2.426 -11.413 -12.016 1.00 84.44 95 ASP A C 1
ATOM 729 O O . ASP A 1 95 ? 2.932 -12.216 -12.804 1.00 84.44 95 ASP A O 1
ATOM 733 N N . SER A 1 96 ? 1.107 -11.383 -11.796 1.00 85.38 96 SER A N 1
ATOM 734 C CA . SER A 1 96 ? 0.156 -12.302 -12.439 1.00 85.38 96 SER A CA 1
ATOM 735 C C . SER A 1 96 ? 0.147 -12.146 -13.963 1.00 85.38 96 SER A C 1
ATOM 737 O O . SER A 1 96 ? 0.166 -13.136 -14.698 1.00 85.38 96 SER A O 1
ATOM 739 N N . TYR A 1 97 ? 0.157 -10.904 -14.457 1.00 85.38 97 TYR A N 1
ATOM 740 C CA . TYR A 1 97 ? 0.214 -10.608 -15.889 1.00 85.38 97 TYR A CA 1
ATOM 741 C C . TYR A 1 97 ? 1.502 -11.134 -16.535 1.00 85.38 97 TYR A C 1
ATOM 743 O O . TYR A 1 97 ? 1.456 -11.819 -17.560 1.00 85.38 97 TYR A O 1
ATOM 751 N N . LEU A 1 98 ? 2.654 -10.846 -15.931 1.00 83.25 98 LEU A N 1
ATOM 752 C CA . LEU A 1 98 ? 3.960 -11.265 -16.429 1.00 83.25 98 LEU A CA 1
ATOM 753 C C . LEU A 1 98 ? 4.118 -12.790 -16.380 1.00 83.25 98 LEU A C 1
ATOM 755 O O . LEU A 1 98 ? 4.600 -13.387 -17.345 1.00 83.25 98 LEU A O 1
ATOM 759 N N . THR A 1 99 ? 3.624 -13.430 -15.318 1.00 85.38 99 THR A N 1
ATOM 760 C CA . THR A 1 99 ? 3.564 -14.894 -15.201 1.00 85.38 99 THR A CA 1
ATOM 761 C C . THR A 1 99 ? 2.716 -15.500 -16.318 1.00 85.38 99 THR A C 1
ATOM 763 O O . THR A 1 99 ? 3.157 -16.428 -16.998 1.00 85.38 99 THR A O 1
ATOM 766 N N . GLY A 1 100 ? 1.537 -14.931 -16.598 1.00 85.75 100 GLY A N 1
ATOM 767 C CA . GLY A 1 100 ? 0.682 -15.355 -17.713 1.00 85.75 100 GLY A CA 1
ATOM 768 C C . GLY A 1 100 ? 1.351 -15.207 -19.086 1.00 85.75 100 GLY A C 1
ATOM 769 O O . GLY A 1 100 ? 1.113 -16.007 -19.991 1.00 85.75 100 GLY A O 1
ATOM 770 N N . ARG A 1 101 ? 2.252 -14.229 -19.238 1.00 83.19 101 ARG A N 1
ATOM 771 C CA . ARG A 1 101 ? 3.084 -14.032 -20.438 1.00 83.19 101 ARG A CA 1
ATOM 772 C C . ARG A 1 101 ? 4.355 -14.885 -20.459 1.00 83.19 101 ARG A C 1
ATOM 774 O O . ARG A 1 101 ? 5.120 -14.772 -21.416 1.00 83.19 101 ARG A O 1
ATOM 781 N N . LYS A 1 102 ? 4.580 -15.730 -19.447 1.00 87.00 102 LYS A N 1
ATOM 782 C CA . LYS A 1 102 ? 5.811 -16.515 -19.259 1.00 87.00 102 LYS A CA 1
ATOM 783 C C . LYS A 1 102 ? 7.068 -15.636 -19.290 1.00 87.00 102 LYS A C 1
ATOM 785 O O . LYS A 1 102 ? 8.086 -16.018 -19.864 1.00 87.00 102 LYS A O 1
ATOM 790 N N . ALA A 1 103 ? 6.978 -14.434 -18.725 1.00 83.06 103 ALA A N 1
ATOM 791 C CA . ALA A 1 103 ? 8.125 -13.551 -18.586 1.00 83.06 103 ALA A CA 1
ATOM 792 C C . ALA A 1 103 ? 9.149 -14.167 -17.623 1.00 83.06 103 ALA A C 1
ATOM 794 O O . ALA A 1 103 ? 8.785 -14.698 -16.576 1.00 83.06 103 ALA A O 1
ATOM 795 N N . THR A 1 104 ? 10.430 -14.081 -17.973 1.00 82.94 104 THR A N 1
ATOM 796 C CA . THR A 1 104 ? 11.539 -14.553 -17.130 1.00 82.94 104 THR A CA 1
ATOM 797 C C . THR A 1 104 ? 12.172 -13.429 -16.311 1.00 82.94 104 THR A C 1
ATOM 799 O O . THR A 1 104 ? 12.783 -13.685 -15.274 1.00 82.94 104 THR A O 1
ATOM 802 N N . ASP A 1 105 ? 12.027 -12.184 -16.767 1.00 82.00 105 ASP A N 1
ATOM 803 C CA . ASP A 1 105 ? 12.572 -10.987 -16.135 1.00 82.00 105 ASP A CA 1
ATOM 804 C C . ASP A 1 105 ? 11.698 -9.745 -16.384 1.00 82.00 105 ASP A C 1
ATOM 806 O O . ASP A 1 105 ? 10.931 -9.667 -17.350 1.00 82.00 105 ASP A O 1
ATOM 810 N N . ALA A 1 106 ? 11.807 -8.768 -15.481 1.00 83.00 106 ALA A N 1
ATOM 811 C CA . ALA A 1 106 ? 11.204 -7.448 -15.622 1.00 83.00 106 ALA A CA 1
ATOM 812 C C . ALA A 1 106 ? 11.979 -6.395 -14.814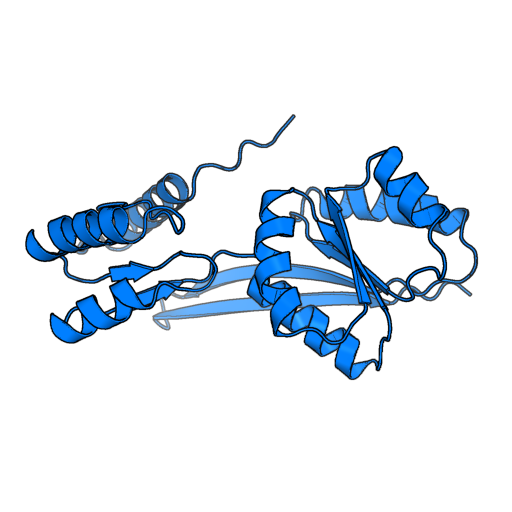 1.00 83.00 106 ALA A C 1
ATOM 814 O O . ALA A 1 106 ? 12.441 -6.655 -13.706 1.00 83.00 106 ALA A O 1
ATOM 815 N N . ALA A 1 107 ? 12.080 -5.176 -15.337 1.00 82.81 107 ALA A N 1
ATOM 816 C CA . ALA A 1 107 ? 12.486 -4.008 -14.563 1.00 82.81 107 ALA A CA 1
ATOM 817 C C . ALA A 1 107 ? 11.241 -3.287 -14.040 1.00 82.81 107 ALA A C 1
ATOM 819 O O . ALA A 1 107 ? 10.381 -2.879 -14.822 1.00 82.81 107 ALA A O 1
ATOM 820 N N . LEU A 1 108 ? 11.149 -3.126 -12.723 1.00 84.38 108 LEU A N 1
ATOM 821 C CA . LEU A 1 108 ? 10.135 -2.321 -12.058 1.00 84.38 108 LEU A CA 1
ATOM 82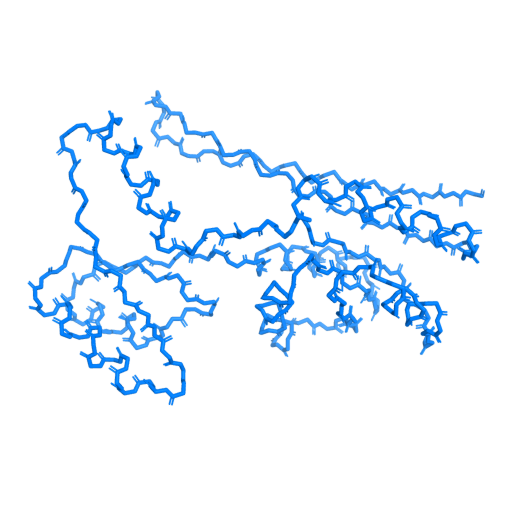2 C C . LEU A 1 108 ? 10.745 -0.966 -11.676 1.00 84.38 108 LEU A C 1
ATOM 824 O O . LEU A 1 108 ? 11.773 -0.882 -11.010 1.00 84.38 108 LEU A O 1
ATOM 828 N N . ILE A 1 109 ? 10.103 0.108 -12.105 1.00 82.69 109 ILE A N 1
ATOM 829 C CA . ILE A 1 109 ? 10.553 1.483 -11.914 1.00 82.69 109 ILE A CA 1
ATOM 830 C C . ILE A 1 109 ? 9.516 2.168 -11.034 1.00 82.69 109 ILE A C 1
ATOM 832 O O . ILE A 1 109 ? 8.368 2.308 -11.447 1.00 82.69 109 ILE A O 1
ATOM 836 N N . PHE A 1 110 ? 9.906 2.588 -9.840 1.00 83.12 110 PHE A N 1
ATOM 837 C CA . PHE A 1 110 ? 9.033 3.261 -8.880 1.00 83.12 110 PHE A CA 1
ATOM 838 C C . PHE A 1 110 ? 9.234 4.763 -8.931 1.00 83.12 110 PHE A C 1
ATOM 840 O O . PHE A 1 110 ? 10.258 5.246 -9.411 1.00 83.12 110 PHE A O 1
ATOM 847 N N . GLN A 1 111 ? 8.247 5.523 -8.473 1.00 80.31 111 GLN A N 1
ATOM 848 C CA . GLN A 1 111 ? 8.379 6.970 -8.401 1.00 80.31 111 GLN A CA 1
ATOM 849 C C . GLN A 1 111 ? 9.155 7.393 -7.151 1.00 80.31 111 GLN A C 1
ATOM 851 O O . GLN A 1 111 ? 9.849 8.409 -7.204 1.00 80.31 111 GLN A O 1
ATOM 856 N N . THR A 1 112 ? 8.996 6.654 -6.052 1.00 81.25 112 THR A N 1
ATOM 857 C CA . THR A 1 112 ? 9.604 6.943 -4.749 1.00 81.25 112 THR A CA 1
ATOM 858 C C . THR A 1 112 ? 10.245 5.694 -4.142 1.00 81.25 112 THR A C 1
ATOM 860 O O . THR A 1 112 ? 9.944 4.566 -4.539 1.00 81.25 112 THR A O 1
ATOM 863 N N . GLU A 1 113 ? 11.130 5.903 -3.165 1.00 81.56 113 GLU A N 1
ATOM 864 C CA . GLU A 1 113 ? 11.803 4.829 -2.424 1.00 81.56 113 GLU A CA 1
ATOM 865 C C . GLU A 1 113 ? 10.819 4.032 -1.563 1.00 81.56 113 GLU A C 1
ATOM 867 O O . GLU A 1 113 ? 10.816 2.807 -1.621 1.00 81.56 113 GLU A O 1
ATOM 872 N N . ASP A 1 114 ? 9.894 4.718 -0.886 1.00 80.19 114 ASP A N 1
ATOM 873 C CA . ASP A 1 114 ? 8.871 4.089 -0.044 1.00 80.19 114 ASP A CA 1
ATOM 874 C C . ASP A 1 114 ? 8.012 3.068 -0.808 1.00 80.19 114 ASP A C 1
ATOM 876 O O . ASP A 1 114 ? 7.687 1.997 -0.292 1.00 80.19 114 ASP A O 1
ATOM 880 N N . GLU A 1 115 ? 7.626 3.384 -2.052 1.00 80.00 115 GLU A N 1
ATOM 881 C CA . GLU A 1 115 ? 6.864 2.463 -2.906 1.00 80.00 115 GLU A CA 1
ATOM 882 C C . GLU A 1 115 ? 7.698 1.231 -3.290 1.00 80.00 115 GLU A C 1
ATOM 884 O O . GLU A 1 115 ? 7.165 0.118 -3.385 1.00 80.00 115 GLU A O 1
ATOM 889 N N . LEU A 1 116 ? 9.000 1.434 -3.504 1.00 83.81 116 LEU A N 1
ATOM 890 C CA . LEU A 1 116 ? 9.973 0.384 -3.778 1.00 83.81 116 LEU A CA 1
ATOM 891 C C . LEU A 1 116 ? 10.100 -0.541 -2.555 1.00 83.81 116 LEU A C 1
ATOM 893 O O . LEU A 1 116 ? 9.915 -1.749 -2.707 1.00 83.81 116 LEU A O 1
ATOM 897 N N . ASP A 1 117 ? 10.302 -0.001 -1.355 1.00 83.00 117 ASP A N 1
ATOM 898 C CA . ASP A 1 117 ? 10.466 -0.789 -0.128 1.00 83.00 117 ASP A CA 1
ATOM 899 C C . ASP A 1 117 ? 9.213 -1.604 0.197 1.00 83.00 117 ASP A C 1
ATOM 901 O O . ASP A 1 117 ? 9.283 -2.815 0.426 1.00 83.00 117 ASP A O 1
ATOM 905 N N . GLN A 1 118 ? 8.039 -0.973 0.117 1.00 81.38 118 GLN A N 1
ATOM 906 C CA . GLN A 1 118 ? 6.747 -1.650 0.264 1.00 81.38 118 GLN A CA 1
ATOM 907 C C . GLN A 1 118 ? 6.594 -2.811 -0.722 1.00 81.38 118 GLN A C 1
ATOM 909 O O . GLN A 1 118 ? 6.092 -3.884 -0.374 1.00 81.38 118 GLN A O 1
ATOM 914 N N . THR A 1 119 ? 7.046 -2.609 -1.958 1.00 83.12 119 THR A N 1
ATOM 915 C CA . THR A 1 119 ? 6.969 -3.623 -3.007 1.00 83.12 119 THR A CA 1
ATOM 916 C C . THR A 1 119 ? 7.968 -4.757 -2.796 1.00 83.12 119 THR A C 1
ATOM 918 O O . THR A 1 119 ? 7.628 -5.917 -3.041 1.00 83.12 119 THR A O 1
ATOM 921 N N . LEU A 1 120 ? 9.179 -4.472 -2.316 1.00 82.12 120 LEU A N 1
ATOM 922 C CA . LEU A 1 120 ? 10.176 -5.506 -2.034 1.00 82.12 120 LEU A CA 1
ATOM 923 C C . LEU A 1 120 ? 9.641 -6.547 -1.047 1.00 82.12 120 LEU A C 1
ATOM 925 O O . LEU A 1 120 ? 9.797 -7.746 -1.287 1.00 82.12 120 LEU A O 1
ATOM 929 N N . TYR A 1 121 ? 8.922 -6.109 -0.008 1.00 78.00 121 TYR A N 1
ATOM 930 C CA . TYR A 1 121 ? 8.253 -7.017 0.930 1.00 78.00 121 TYR A CA 1
ATOM 931 C C . TYR A 1 121 ? 7.260 -7.966 0.248 1.00 78.00 121 TYR A C 1
ATOM 933 O O . TYR A 1 121 ? 7.123 -9.117 0.666 1.00 78.00 121 TYR A O 1
ATOM 941 N N . TYR A 1 122 ? 6.574 -7.515 -0.805 1.00 78.25 122 TYR A N 1
ATOM 942 C CA . TYR A 1 122 ? 5.695 -8.375 -1.596 1.00 78.25 122 TYR A CA 1
ATOM 943 C C . TYR A 1 122 ? 6.495 -9.364 -2.459 1.00 78.25 122 TYR A C 1
ATOM 945 O O . TYR A 1 122 ? 6.175 -10.554 -2.495 1.00 78.25 122 TYR A O 1
ATOM 953 N N . LEU A 1 123 ? 7.531 -8.883 -3.153 1.00 79.31 123 LEU A N 1
ATOM 954 C CA . LEU A 1 123 ? 8.262 -9.656 -4.161 1.00 79.31 123 LEU A CA 1
ATOM 955 C C . LEU A 1 123 ? 9.067 -10.813 -3.568 1.00 79.31 123 LEU A C 1
ATOM 957 O O . LEU A 1 123 ? 9.001 -11.914 -4.112 1.00 79.31 123 LEU A O 1
ATOM 961 N N . ILE A 1 124 ? 9.765 -10.589 -2.447 1.00 75.81 124 ILE A N 1
ATOM 962 C CA . ILE A 1 124 ? 10.653 -11.584 -1.814 1.00 75.81 124 ILE A CA 1
ATOM 963 C C . ILE A 1 124 ? 9.910 -12.889 -1.487 1.00 75.81 124 ILE A C 1
ATOM 965 O O . ILE A 1 124 ? 10.490 -13.969 -1.557 1.00 75.81 124 ILE A O 1
ATOM 969 N N . GLY A 1 125 ? 8.623 -12.807 -1.143 1.00 66.12 125 GLY A N 1
ATOM 970 C CA . GLY A 1 125 ? 7.840 -13.969 -0.724 1.00 66.12 125 GLY A CA 1
ATOM 971 C C . GLY A 1 125 ? 6.959 -14.598 -1.803 1.00 66.12 125 GLY A C 1
ATOM 972 O O . GLY A 1 125 ? 6.343 -15.626 -1.523 1.00 66.12 125 GLY A O 1
ATOM 973 N N . LYS A 1 126 ? 6.811 -13.976 -2.983 1.00 70.44 126 LYS A N 1
ATOM 974 C CA . LYS A 1 126 ? 5.734 -14.345 -3.926 1.00 70.44 126 LYS A CA 1
ATOM 975 C C . LYS A 1 126 ? 6.101 -14.365 -5.405 1.00 70.44 126 LYS A C 1
ATOM 977 O O . LYS A 1 126 ? 5.451 -15.103 -6.139 1.00 70.44 126 LYS A O 1
ATOM 982 N N . SER A 1 127 ? 7.085 -13.586 -5.855 1.00 67.56 127 SER A N 1
ATOM 983 C CA . SER A 1 127 ? 7.385 -13.493 -7.289 1.00 67.56 127 SER A CA 1
ATOM 984 C C . SER A 1 127 ? 8.494 -14.460 -7.698 1.00 67.56 127 SER A C 1
ATOM 986 O O . SER A 1 127 ? 9.502 -14.608 -7.012 1.00 67.56 127 SER A O 1
ATOM 988 N N . ILE A 1 128 ? 8.309 -15.110 -8.848 1.00 65.75 128 ILE A N 1
ATOM 989 C CA . ILE A 1 128 ? 9.299 -16.003 -9.479 1.00 65.75 128 ILE A CA 1
ATOM 990 C C . ILE A 1 128 ? 10.158 -15.221 -10.495 1.00 65.75 128 ILE A C 1
ATOM 992 O O . ILE A 1 128 ? 11.189 -15.700 -10.970 1.00 65.75 128 ILE A O 1
ATOM 996 N N . ILE A 1 129 ? 9.742 -14.002 -10.845 1.00 69.12 129 ILE A N 1
ATOM 997 C CA . ILE A 1 129 ? 10.352 -13.204 -11.906 1.00 69.12 129 ILE A CA 1
ATOM 998 C C . ILE A 1 129 ? 11.593 -12.499 -11.359 1.00 69.12 129 ILE A C 1
ATOM 1000 O O . ILE A 1 129 ? 11.576 -11.934 -10.266 1.00 69.12 129 ILE A O 1
ATOM 1004 N N . ARG A 1 130 ? 12.682 -12.480 -12.138 1.00 69.25 130 ARG A N 1
ATOM 1005 C CA . ARG A 1 130 ? 13.851 -11.656 -11.806 1.00 69.25 130 ARG A CA 1
ATOM 1006 C C . ARG A 1 130 ? 13.477 -10.187 -11.955 1.00 69.25 130 ARG A C 1
ATOM 1008 O O . ARG A 1 130 ? 13.368 -9.683 -13.073 1.00 69.25 130 ARG A O 1
ATOM 1015 N N . VAL A 1 131 ? 13.250 -9.536 -10.819 1.00 68.12 131 VAL A N 1
ATOM 1016 C CA . VAL A 1 131 ? 12.831 -8.142 -10.741 1.00 68.12 131 VAL A CA 1
ATOM 1017 C C . VAL A 1 131 ? 14.017 -7.249 -10.413 1.00 68.12 131 VAL A C 1
ATOM 1019 O O . VAL A 1 131 ? 14.776 -7.519 -9.486 1.00 68.12 131 VAL A O 1
ATOM 1022 N N . ILE A 1 132 ? 14.145 -6.156 -11.159 1.00 68.75 132 ILE A N 1
ATOM 1023 C CA . ILE A 1 132 ? 15.116 -5.101 -10.868 1.00 68.75 132 ILE A CA 1
ATOM 1024 C C . ILE A 1 132 ? 14.357 -3.856 -10.516 1.00 68.75 132 ILE A C 1
ATOM 1026 O O . ILE A 1 132 ? 13.497 -3.433 -11.285 1.00 68.75 132 ILE A O 1
ATOM 1030 N N . VAL A 1 133 ? 14.673 -3.305 -9.352 1.00 67.19 133 VAL A N 1
ATOM 1031 C CA . VAL A 1 133 ? 13.920 -2.197 -8.803 1.00 67.19 133 VAL A CA 1
ATOM 1032 C C . VAL A 1 133 ? 14.727 -0.915 -8.850 1.00 67.19 133 VAL A C 1
ATOM 1034 O O . VAL A 1 133 ? 15.886 -0.886 -8.442 1.00 67.19 133 VAL A O 1
ATOM 1037 N N . LEU A 1 134 ? 14.109 0.139 -9.374 1.00 71.50 134 LEU A N 1
ATOM 1038 C CA . LEU A 1 134 ? 14.713 1.459 -9.493 1.00 71.50 134 LEU A CA 1
ATOM 1039 C C . LEU A 1 134 ? 13.825 2.502 -8.831 1.00 71.50 134 LEU A C 1
ATOM 1041 O O . LEU A 1 134 ? 12.616 2.521 -9.060 1.00 71.50 134 LEU A O 1
ATOM 1045 N N . ASN A 1 135 ? 14.444 3.389 -8.057 1.00 74.31 135 ASN A N 1
ATOM 1046 C CA . ASN A 1 135 ? 13.806 4.594 -7.552 1.00 74.31 135 ASN A CA 1
ATOM 1047 C C . ASN A 1 135 ? 13.940 5.703 -8.609 1.00 74.31 135 ASN A C 1
ATOM 1049 O O . ASN A 1 135 ? 14.961 6.381 -8.711 1.00 74.31 135 ASN A O 1
ATOM 1053 N N . GLY A 1 136 ? 12.922 5.838 -9.450 1.00 71.25 136 GLY A N 1
ATOM 1054 C CA . GLY A 1 136 ? 12.856 6.825 -10.516 1.00 71.25 136 GLY A CA 1
ATOM 1055 C C . GLY A 1 136 ? 13.722 6.512 -11.741 1.00 71.25 136 GLY A C 1
ATOM 1056 O O . GLY A 1 136 ? 14.234 5.412 -11.942 1.00 71.25 136 GLY A O 1
ATOM 1057 N N . LEU A 1 137 ? 13.831 7.523 -12.607 1.00 67.19 137 LEU A N 1
ATOM 1058 C CA . LEU A 1 137 ? 14.666 7.534 -13.814 1.00 67.19 137 LEU A CA 1
ATOM 1059 C C . LEU A 1 137 ? 15.485 8.826 -13.838 1.00 67.19 137 LEU A C 1
ATOM 1061 O O . LEU A 1 137 ? 15.199 9.768 -14.594 1.00 67.19 137 LEU A O 1
ATOM 1065 N N . ASP A 1 138 ? 16.444 8.911 -12.927 1.00 71.50 138 ASP A N 1
ATOM 1066 C CA . ASP A 1 138 ? 17.530 9.880 -12.984 1.00 71.50 138 ASP A CA 1
ATOM 1067 C C . ASP A 1 138 ? 18.651 9.371 -13.916 1.00 71.50 138 ASP A C 1
ATOM 1069 O O . ASP A 1 138 ? 18.544 8.291 -14.509 1.00 71.50 138 ASP A O 1
ATOM 1073 N N . GLY A 1 139 ? 19.704 10.171 -14.117 1.00 65.19 139 GLY A N 1
ATOM 1074 C CA . GLY A 1 139 ? 20.803 9.804 -15.022 1.00 65.19 139 GLY A CA 1
ATOM 1075 C C . GLY A 1 139 ? 21.472 8.480 -14.631 1.00 65.19 139 GLY A C 1
ATOM 1076 O O . GLY A 1 139 ? 21.697 7.627 -15.480 1.00 65.19 139 GLY A O 1
ATOM 1077 N N . ASN A 1 140 ? 21.671 8.248 -13.332 1.00 70.50 140 ASN A N 1
ATOM 1078 C CA . ASN A 1 140 ? 22.316 7.039 -12.823 1.00 70.50 140 ASN A CA 1
ATOM 1079 C C . ASN A 1 140 ? 21.437 5.784 -12.993 1.00 70.50 140 ASN A C 1
ATOM 1081 O O . ASN A 1 140 ? 21.914 4.753 -13.467 1.00 70.50 140 ASN A O 1
ATOM 1085 N N . ALA A 1 141 ? 20.139 5.849 -12.672 1.00 71.12 141 ALA A N 1
ATOM 1086 C CA . ALA A 1 141 ? 19.213 4.733 -12.896 1.00 71.12 141 ALA A CA 1
ATOM 1087 C C . ALA A 1 141 ? 19.076 4.390 -14.387 1.00 71.12 141 ALA A C 1
ATOM 1089 O O . ALA A 1 141 ? 18.974 3.221 -14.762 1.00 71.12 141 ALA A O 1
ATOM 1090 N N . THR A 1 142 ? 19.129 5.410 -15.240 1.00 71.94 142 THR A N 1
ATOM 1091 C CA . THR A 1 142 ? 19.110 5.265 -16.695 1.00 71.94 142 THR A CA 1
ATOM 1092 C C . THR A 1 142 ? 20.337 4.508 -17.204 1.00 71.94 142 THR A C 1
ATOM 1094 O O . THR A 1 142 ? 20.198 3.526 -17.935 1.00 71.94 142 THR A O 1
ATOM 1097 N N . ASP A 1 143 ? 21.532 4.898 -16.766 1.00 73.31 143 ASP A N 1
ATOM 1098 C CA . ASP A 1 143 ? 22.773 4.232 -17.164 1.00 73.31 143 ASP A CA 1
ATOM 1099 C C . ASP A 1 143 ? 22.828 2.785 -16.657 1.00 73.31 143 ASP A C 1
ATOM 1101 O O . ASP A 1 143 ? 23.256 1.880 -17.379 1.00 73.31 143 ASP A O 1
ATOM 1105 N N . ARG A 1 144 ? 22.309 2.526 -15.449 1.00 75.00 144 ARG A N 1
ATOM 1106 C CA . ARG A 1 144 ? 22.156 1.165 -14.905 1.00 75.00 144 ARG A CA 1
ATOM 1107 C C . ARG A 1 144 ? 21.260 0.292 -15.783 1.00 75.00 144 ARG A C 1
ATOM 1109 O O . ARG A 1 144 ? 21.622 -0.848 -16.062 1.00 75.00 144 ARG A O 1
ATOM 1116 N N . LEU A 1 145 ? 20.135 0.819 -16.276 1.00 74.50 145 LEU A N 1
ATOM 1117 C CA . LEU A 1 145 ? 19.262 0.093 -17.210 1.00 74.50 145 LEU A CA 1
ATOM 1118 C C . LEU A 1 145 ? 19.946 -0.209 -18.549 1.00 74.50 145 LEU A C 1
ATOM 1120 O O . LEU A 1 145 ? 19.730 -1.279 -19.125 1.00 74.50 145 LEU A O 1
ATOM 1124 N N . LEU A 1 146 ? 20.773 0.712 -19.050 1.00 74.31 146 LEU A N 1
ATOM 1125 C CA . LEU A 1 146 ? 2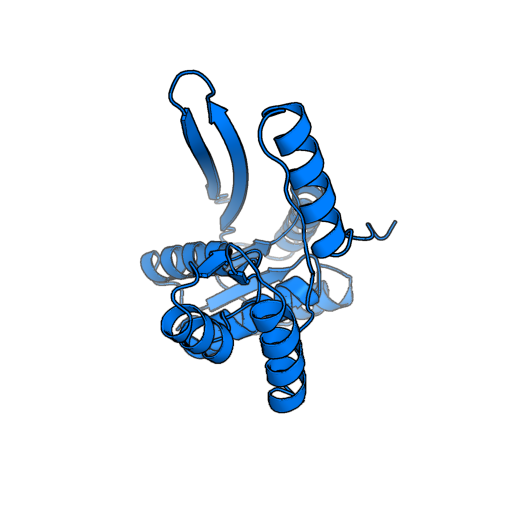1.477 0.552 -20.327 1.00 74.31 146 LEU A CA 1
ATOM 1126 C C . LEU A 1 146 ? 22.635 -0.456 -20.242 1.00 74.31 146 LEU A C 1
ATOM 1128 O O . LEU A 1 146 ? 22.853 -1.252 -21.166 1.00 74.31 146 LEU A O 1
ATOM 1132 N N . THR A 1 147 ? 23.369 -0.437 -19.131 1.00 75.94 147 THR A N 1
ATOM 1133 C CA . THR A 1 147 ? 24.563 -1.271 -18.892 1.00 75.94 147 THR A CA 1
ATOM 1134 C C . THR A 1 147 ? 24.234 -2.675 -18.387 1.00 75.94 147 THR A C 1
ATOM 1136 O O . THR A 1 147 ? 25.056 -3.584 -18.473 1.00 75.94 147 THR A O 1
ATOM 1139 N N . MET A 1 148 ? 23.002 -2.883 -17.940 1.00 71.50 148 MET A N 1
ATOM 1140 C CA . MET A 1 148 ? 22.486 -4.146 -17.439 1.00 71.50 148 MET A CA 1
ATOM 1141 C C . MET A 1 148 ? 22.568 -5.304 -18.450 1.00 71.50 148 MET A C 1
ATOM 1143 O O . MET A 1 148 ? 22.171 -5.167 -19.615 1.00 71.50 148 MET A O 1
ATOM 1147 N N . ARG A 1 149 ? 23.034 -6.479 -18.003 1.00 79.12 149 ARG A N 1
ATOM 1148 C CA . ARG A 1 149 ? 23.091 -7.711 -18.808 1.00 79.12 149 ARG A CA 1
ATOM 1149 C C . ARG A 1 149 ? 22.615 -8.929 -17.988 1.00 79.12 149 ARG A C 1
ATOM 1151 O O . ARG A 1 149 ? 23.131 -9.125 -16.891 1.00 79.12 149 ARG A O 1
ATOM 1158 N N . PRO A 1 150 ? 21.690 -9.762 -18.511 1.00 74.44 150 PRO A N 1
ATOM 1159 C CA . PRO A 1 150 ? 20.899 -9.538 -19.725 1.00 74.44 150 PRO A CA 1
ATOM 1160 C C . PRO A 1 150 ? 19.970 -8.331 -19.552 1.00 74.44 150 PRO A C 1
ATOM 1162 O O . PRO A 1 150 ? 19.691 -7.905 -18.436 1.00 74.44 150 PRO A O 1
ATOM 1165 N N . SER A 1 151 ? 19.532 -7.739 -20.660 1.00 74.19 151 SER A N 1
ATOM 1166 C CA . SER A 1 151 ? 18.593 -6.624 -20.572 1.00 74.19 151 SER A CA 1
ATOM 1167 C C . SER A 1 151 ? 17.181 -7.140 -20.269 1.00 74.19 151 SER A C 1
ATOM 1169 O O . SER A 1 151 ? 16.814 -8.159 -20.853 1.00 74.19 151 SER A O 1
ATOM 1171 N N . PRO A 1 152 ? 16.389 -6.450 -19.424 1.00 77.62 152 PRO A N 1
ATOM 1172 C CA . PRO A 1 152 ? 15.040 -6.894 -19.086 1.00 77.62 152 PRO A CA 1
ATOM 1173 C C . PRO A 1 152 ? 14.144 -7.004 -20.322 1.00 77.62 152 PRO A C 1
ATOM 1175 O O . PRO A 1 152 ? 14.171 -6.134 -21.199 1.00 77.62 152 PRO A O 1
ATOM 1178 N N . SER A 1 153 ? 13.299 -8.033 -20.352 1.00 77.69 153 SER A N 1
ATOM 1179 C CA . SER A 1 153 ? 12.302 -8.244 -21.408 1.00 77.69 153 SER A CA 1
ATOM 1180 C C . SER A 1 153 ? 11.059 -7.371 -21.227 1.00 77.69 153 SER A C 1
ATOM 1182 O O . SER A 1 153 ? 10.361 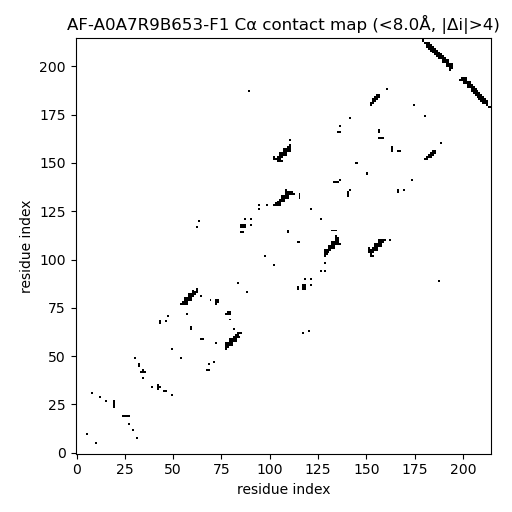-7.097 -22.202 1.00 77.69 153 SER A O 1
ATOM 1184 N N . TYR A 1 154 ? 10.780 -6.940 -19.993 1.00 81.38 154 TYR A N 1
ATOM 1185 C CA . TYR A 1 154 ? 9.637 -6.100 -19.637 1.00 81.38 154 TYR A CA 1
ATOM 1186 C C . TYR A 1 154 ? 10.066 -4.931 -18.751 1.00 81.38 154 TYR A C 1
ATOM 1188 O O . TYR A 1 154 ? 10.959 -5.061 -17.917 1.00 81.38 154 TYR A O 1
ATOM 1196 N N . PHE A 1 155 ? 9.378 -3.802 -18.907 1.00 80.94 155 PHE A N 1
ATOM 1197 C CA . PHE A 1 155 ? 9.533 -2.611 -18.078 1.00 80.94 155 PHE A CA 1
ATOM 1198 C C . PHE A 1 155 ? 8.168 -2.214 -17.534 1.00 80.94 155 PHE A C 1
ATOM 1200 O O . PHE A 1 155 ? 7.217 -2.071 -18.302 1.00 80.94 155 PHE A O 1
ATOM 1207 N N . VAL A 1 156 ? 8.078 -2.019 -16.226 1.00 84.31 156 VAL A N 1
ATOM 1208 C CA . VAL A 1 156 ? 6.855 -1.627 -15.528 1.00 84.31 156 VAL A CA 1
ATOM 1209 C C . VAL A 1 156 ? 7.157 -0.369 -14.740 1.00 84.31 156 VAL A C 1
ATOM 1211 O O . VAL A 1 156 ? 8.173 -0.300 -14.058 1.00 84.31 156 VAL A O 1
ATOM 1214 N N . ILE A 1 157 ? 6.281 0.625 -14.835 1.00 83.25 157 ILE A N 1
ATOM 1215 C CA . ILE A 1 157 ? 6.441 1.900 -14.141 1.00 83.25 157 ILE A CA 1
ATOM 1216 C C . ILE A 1 157 ? 5.296 2.040 -13.139 1.00 83.25 157 ILE A C 1
ATOM 1218 O O . ILE A 1 157 ? 4.131 1.977 -13.529 1.00 83.25 157 ILE A O 1
ATOM 1222 N N . TYR A 1 158 ? 5.629 2.261 -11.873 1.00 83.50 158 TYR A N 1
ATOM 1223 C CA . TYR A 1 158 ? 4.709 2.658 -10.814 1.00 83.50 158 TYR A CA 1
ATOM 1224 C C . TYR A 1 158 ? 4.904 4.145 -10.563 1.00 83.50 158 TYR A C 1
ATOM 1226 O O . TYR A 1 158 ? 5.983 4.589 -10.182 1.00 83.50 158 TYR A O 1
ATOM 1234 N N . ALA A 1 159 ? 3.876 4.930 -10.871 1.00 80.50 159 ALA A N 1
ATOM 1235 C CA . ALA A 1 159 ? 3.909 6.368 -10.678 1.00 80.50 159 ALA A CA 1
ATOM 1236 C C . ALA A 1 159 ? 2.503 6.955 -10.647 1.00 80.50 159 ALA A C 1
ATOM 1238 O O . ALA A 1 159 ? 1.556 6.421 -11.231 1.00 80.50 159 ALA A O 1
ATOM 1239 N N . THR A 1 160 ? 2.394 8.137 -10.048 1.00 79.12 160 THR A N 1
ATOM 1240 C CA . THR A 1 160 ? 1.193 8.967 -10.146 1.00 79.12 160 THR A CA 1
ATOM 1241 C C . THR A 1 160 ? 0.882 9.303 -11.606 1.00 79.12 160 THR A C 1
ATOM 1243 O O . THR A 1 160 ? 1.778 9.445 -12.441 1.00 79.12 160 THR A O 1
ATOM 1246 N N . SER A 1 161 ? -0.398 9.531 -11.922 1.00 75.75 161 SER A N 1
ATOM 1247 C CA . SER A 1 161 ? -0.832 9.868 -13.291 1.00 75.75 161 SER A CA 1
ATOM 1248 C C . SER A 1 161 ? -0.079 11.065 -13.891 1.00 75.75 161 SER A C 1
ATOM 1250 O O . SER A 1 161 ? 0.181 11.088 -15.091 1.00 75.75 161 SER A O 1
ATOM 1252 N N . LYS A 1 162 ? 0.308 12.040 -13.059 1.00 76.62 162 LYS A N 1
ATOM 1253 C CA . LYS A 1 162 ? 1.065 13.230 -13.473 1.00 76.62 162 LYS A CA 1
ATOM 1254 C C . LYS A 1 162 ? 2.515 12.907 -13.851 1.00 76.62 162 LYS A C 1
ATOM 1256 O O . LYS A 1 162 ? 3.051 13.509 -14.780 1.00 76.62 162 LYS A O 1
ATOM 1261 N N . ASN A 1 163 ? 3.152 11.980 -13.136 1.00 77.62 163 ASN A N 1
ATOM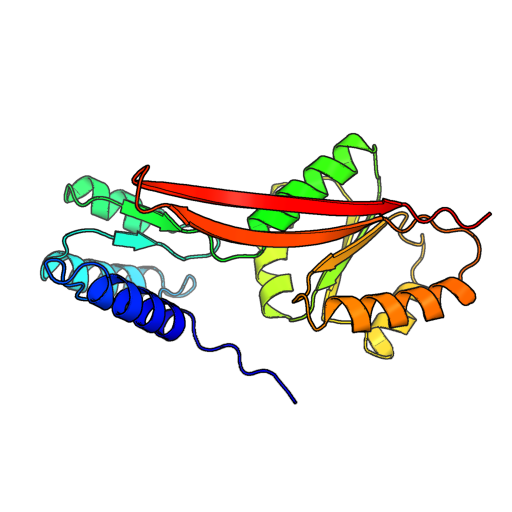 1262 C CA . ASN A 1 163 ? 4.551 11.616 -13.362 1.00 77.62 163 ASN A CA 1
ATOM 1263 C C . ASN A 1 163 ? 4.718 10.462 -14.354 1.00 77.62 163 ASN A C 1
ATOM 1265 O O . ASN A 1 163 ? 5.761 10.383 -14.998 1.00 77.62 163 ASN A O 1
ATOM 1269 N N . MET A 1 164 ? 3.681 9.648 -14.562 1.00 79.19 164 MET A N 1
ATOM 1270 C CA . MET A 1 164 ? 3.675 8.566 -15.547 1.00 79.19 164 MET A CA 1
ATOM 1271 C C . MET A 1 164 ? 4.085 9.060 -16.937 1.00 79.19 164 MET A C 1
ATOM 1273 O O . MET A 1 164 ? 4.984 8.494 -17.545 1.00 79.19 164 MET A O 1
ATOM 1277 N N . THR A 1 165 ? 3.503 10.164 -17.417 1.00 77.38 165 THR A N 1
ATOM 1278 C CA . THR A 1 165 ? 3.832 10.725 -18.738 1.00 77.38 165 THR A CA 1
ATOM 1279 C C . THR A 1 165 ? 5.297 11.150 -18.841 1.00 77.38 165 THR A C 1
ATOM 1281 O O . THR A 1 165 ? 5.921 10.960 -19.881 1.00 77.38 165 THR A O 1
ATOM 1284 N N . LYS A 1 166 ? 5.865 11.695 -17.757 1.00 79.75 166 LYS A N 1
ATOM 1285 C CA . LYS A 1 166 ? 7.267 12.136 -17.714 1.00 79.75 166 LYS A CA 1
ATOM 1286 C C . LYS A 1 166 ? 8.236 10.959 -17.710 1.00 79.75 166 LYS A C 1
ATOM 1288 O O . LYS A 1 166 ? 9.266 11.008 -18.370 1.00 79.75 166 LYS A O 1
ATOM 1293 N N . LEU A 1 167 ? 7.932 9.918 -16.938 1.00 75.38 167 LEU A N 1
ATOM 1294 C CA . LEU A 1 167 ? 8.759 8.714 -16.895 1.00 75.38 167 LEU A CA 1
ATOM 1295 C C . LEU A 1 167 ? 8.657 7.957 -18.217 1.00 75.38 167 LEU A C 1
ATOM 1297 O O . LEU A 1 167 ? 9.671 7.546 -18.767 1.00 75.38 167 LEU A O 1
ATOM 1301 N N . TYR A 1 168 ? 7.454 7.859 -18.775 1.00 75.50 168 TYR A N 1
ATOM 1302 C CA . TYR A 1 168 ? 7.226 7.215 -20.059 1.00 75.50 168 TYR A CA 1
ATOM 1303 C C . TYR A 1 168 ? 7.989 7.898 -21.202 1.00 75.50 168 TYR A C 1
ATOM 1305 O O . TYR A 1 168 ? 8.647 7.209 -21.978 1.00 75.50 168 TYR A O 1
ATOM 1313 N N . SER A 1 169 ? 7.986 9.234 -21.283 1.00 75.81 169 SER A N 1
ATOM 1314 C CA . SER A 1 169 ? 8.752 9.947 -22.316 1.00 75.81 169 SER A CA 1
ATOM 1315 C C . SER A 1 169 ? 10.265 9.762 -22.163 1.00 75.81 169 SER A C 1
ATOM 1317 O O . SER A 1 169 ? 10.960 9.591 -23.165 1.00 75.81 169 SER A O 1
ATOM 1319 N N . LYS A 1 170 ? 10.782 9.708 -20.927 1.00 75.44 170 LYS A N 1
ATOM 1320 C CA . LYS A 1 170 ? 12.187 9.351 -20.672 1.00 75.44 170 LYS A CA 1
ATOM 1321 C C . LYS A 1 170 ? 12.506 7.939 -21.159 1.00 75.44 170 LYS A C 1
ATOM 1323 O O . LYS A 1 170 ? 13.510 7.749 -21.832 1.00 75.44 170 LYS A O 1
ATOM 1328 N N . VAL A 1 171 ? 11.647 6.959 -20.878 1.00 70.56 171 VAL A N 1
ATOM 1329 C CA . VAL A 1 171 ? 11.849 5.579 -21.350 1.00 70.56 171 VAL A CA 1
ATOM 1330 C C . VAL A 1 171 ? 11.780 5.489 -22.874 1.00 70.56 171 VAL A C 1
ATOM 1332 O O . VAL A 1 171 ? 12.596 4.792 -23.467 1.00 70.56 171 VAL A O 1
ATOM 1335 N N . GLN A 1 172 ? 10.866 6.212 -23.530 1.00 67.12 172 GLN A N 1
ATOM 1336 C CA . GLN A 1 172 ? 10.814 6.264 -24.995 1.00 67.12 172 GLN A CA 1
ATOM 1337 C C . GLN A 1 172 ? 12.106 6.822 -25.601 1.00 67.12 172 GLN A C 1
ATOM 1339 O O . GLN A 1 172 ? 12.616 6.253 -26.563 1.00 67.12 172 GLN A O 1
ATOM 1344 N N . TYR A 1 173 ? 12.669 7.878 -25.012 1.00 66.94 173 TYR A N 1
ATOM 1345 C CA . TYR A 1 173 ? 13.957 8.427 -25.439 1.00 66.94 173 TYR A CA 1
ATOM 1346 C C . TYR A 1 173 ? 15.104 7.406 -25.302 1.00 66.94 173 TYR A C 1
ATOM 1348 O O . TYR A 1 173 ? 15.972 7.311 -26.170 1.00 66.94 173 TYR A O 1
ATOM 1356 N N . LEU A 1 174 ? 15.077 6.579 -24.256 1.00 63.84 174 LEU A N 1
ATOM 1357 C CA . LEU A 1 174 ? 16.038 5.483 -24.065 1.00 63.84 174 LEU A CA 1
ATOM 1358 C C . LEU A 1 174 ? 15.790 4.289 -24.991 1.00 63.84 174 LEU A C 1
ATOM 1360 O O . LEU A 1 174 ? 16.705 3.529 -25.299 1.00 63.84 174 LEU A O 1
ATOM 1364 N N . ASN A 1 175 ? 14.556 4.114 -25.452 1.00 57.09 175 ASN A N 1
ATOM 1365 C CA . ASN A 1 175 ? 14.205 3.094 -26.428 1.00 57.09 175 ASN A CA 1
ATOM 1366 C C . ASN A 1 175 ? 14.721 3.450 -27.830 1.00 57.09 175 ASN A C 1
ATOM 1368 O O . ASN A 1 175 ? 15.174 2.571 -28.555 1.00 57.09 175 ASN A O 1
ATOM 1372 N N . SER A 1 176 ? 14.760 4.735 -28.201 1.00 52.22 176 SER A N 1
ATOM 1373 C CA . SER A 1 176 ? 15.408 5.161 -29.454 1.00 52.22 176 SER A CA 1
ATOM 1374 C C . SER A 1 176 ? 16.898 4.791 -29.528 1.00 52.22 176 SER A C 1
ATOM 1376 O O . SER A 1 176 ? 17.430 4.643 -30.625 1.00 52.22 176 SER A O 1
ATOM 1378 N N . THR A 1 177 ? 17.565 4.581 -28.389 1.00 50.78 177 THR A N 1
ATOM 1379 C CA . THR A 1 177 ? 18.931 4.034 -28.305 1.00 50.78 177 THR A CA 1
ATOM 1380 C C . THR A 1 177 ? 18.980 2.509 -28.130 1.00 50.78 177 THR A C 1
ATOM 1382 O O . THR A 1 177 ? 20.025 1.907 -28.370 1.00 50.78 177 THR A O 1
ATOM 1385 N N . MET A 1 178 ? 17.870 1.856 -27.766 1.00 50.28 178 MET A N 1
ATOM 1386 C CA . MET A 1 178 ? 17.746 0.402 -27.608 1.00 50.28 178 MET A CA 1
ATOM 1387 C C . MET A 1 178 ? 16.815 -0.198 -28.673 1.00 50.28 178 MET A C 1
ATOM 1389 O O . MET A 1 178 ? 15.656 -0.493 -28.408 1.00 50.28 178 MET A O 1
ATOM 1393 N N . TYR A 1 179 ? 17.336 -0.440 -29.877 1.00 38.25 179 TYR A N 1
ATOM 1394 C CA . TYR A 1 179 ? 16.597 -1.112 -30.953 1.00 38.25 179 TYR A CA 1
ATOM 1395 C C . TYR A 1 179 ? 15.955 -2.444 -30.489 1.00 38.25 179 TYR A C 1
ATOM 1397 O O . TYR A 1 179 ? 16.618 -3.285 -29.879 1.00 38.25 179 TYR A O 1
ATOM 1405 N N . SER A 1 180 ? 14.677 -2.649 -30.843 1.00 42.44 180 SER A N 1
ATOM 1406 C CA . SER A 1 180 ? 13.885 -3.887 -30.683 1.00 42.44 180 SER A CA 1
ATOM 1407 C C . SER A 1 180 ? 13.550 -4.319 -29.241 1.00 42.44 180 SER A C 1
ATOM 1409 O O . SER A 1 180 ? 14.011 -5.365 -28.771 1.00 42.44 180 SER A O 1
ATOM 1411 N N . LYS A 1 181 ? 12.664 -3.595 -28.539 1.00 50.25 181 LYS A N 1
ATOM 1412 C CA . LYS A 1 181 ? 12.099 -4.068 -27.255 1.00 50.25 181 LYS A CA 1
ATOM 1413 C C . LYS A 1 181 ? 10.592 -3.880 -27.136 1.00 50.25 181 LYS A C 1
ATOM 1415 O O . LYS A 1 181 ? 10.017 -2.948 -27.693 1.00 50.25 181 LYS A O 1
ATOM 1420 N N . ARG A 1 182 ? 9.949 -4.805 -26.412 1.00 50.31 182 ARG A N 1
ATOM 1421 C CA . ARG A 1 182 ? 8.518 -4.762 -26.082 1.00 50.31 182 ARG A CA 1
ATOM 1422 C C . ARG A 1 182 ? 8.339 -4.001 -24.774 1.00 50.31 182 ARG A C 1
ATOM 1424 O O . ARG A 1 182 ? 8.877 -4.399 -23.747 1.00 50.31 182 ARG A O 1
ATOM 1431 N N . TYR A 1 183 ? 7.562 -2.928 -24.813 1.00 46.88 183 TYR A N 1
ATOM 1432 C CA . TYR A 1 183 ? 7.196 -2.159 -23.629 1.00 46.88 183 TYR A CA 1
ATOM 1433 C C . TYR A 1 183 ? 5.743 -2.465 -23.312 1.00 46.88 183 TYR A C 1
ATOM 1435 O O . TYR A 1 183 ? 4.869 -2.229 -24.138 1.00 46.88 183 TYR A O 1
ATOM 1443 N N . SER A 1 184 ? 5.493 -2.993 -22.118 1.00 41.38 184 SER A N 1
ATOM 1444 C CA . SER A 1 184 ? 4.143 -3.143 -21.585 1.00 41.38 184 SER A CA 1
ATOM 1445 C C . SER A 1 184 ? 3.959 -2.080 -20.516 1.00 41.38 184 SER A C 1
ATOM 1447 O O . SER A 1 184 ? 4.244 -2.309 -19.344 1.00 41.38 184 SER A O 1
ATOM 1449 N N . THR A 1 185 ? 3.517 -0.889 -20.914 1.00 42.41 185 THR A N 1
ATOM 1450 C CA . THR A 1 185 ? 3.171 0.154 -19.946 1.00 42.41 185 THR A CA 1
ATOM 1451 C C . THR A 1 185 ? 1.781 -0.133 -19.408 1.00 42.41 185 THR A C 1
ATOM 1453 O O . THR A 1 185 ? 0.790 0.020 -20.120 1.00 42.41 185 THR A O 1
ATOM 1456 N N . THR A 1 186 ? 1.702 -0.567 -18.153 1.00 37.94 186 THR A N 1
ATOM 1457 C CA . THR A 1 186 ? 0.424 -0.756 -17.469 1.00 37.94 186 THR A CA 1
ATOM 1458 C C . THR A 1 186 ? 0.015 0.570 -16.845 1.00 37.94 186 THR A C 1
ATOM 1460 O O . THR A 1 186 ? 0.521 0.964 -15.796 1.00 37.94 186 THR A O 1
ATOM 1463 N N . ARG A 1 187 ? -0.908 1.286 -17.494 1.00 38.44 187 ARG A N 1
ATOM 1464 C CA . ARG A 1 187 ? -1.548 2.450 -16.881 1.00 38.44 187 ARG A CA 1
ATOM 1465 C C . ARG A 1 187 ? -2.630 1.943 -15.941 1.00 38.44 187 ARG A C 1
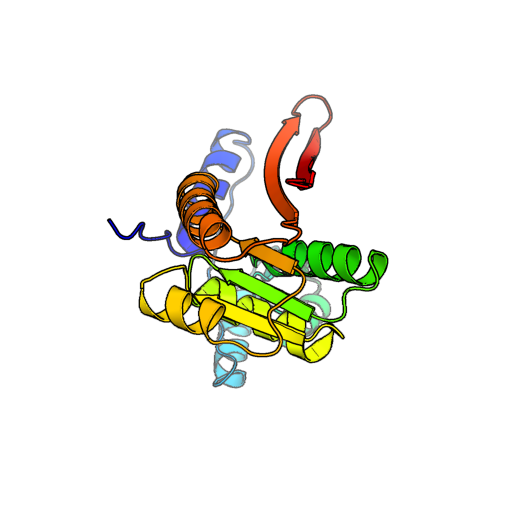ATOM 1467 O O . ARG A 1 187 ? -3.655 1.454 -16.409 1.00 38.44 187 ARG A O 1
ATOM 1474 N N . VAL A 1 188 ? -2.412 2.064 -14.635 1.00 39.19 188 VAL A N 1
ATOM 1475 C CA . VAL A 1 188 ? -3.471 1.818 -13.654 1.00 39.19 188 VAL A CA 1
ATOM 1476 C C . VAL A 1 188 ? -4.100 3.156 -13.291 1.00 39.19 188 VAL A C 1
ATOM 1478 O O . VAL A 1 188 ? -3.514 3.970 -12.583 1.00 39.19 188 VAL A O 1
ATOM 1481 N N . SER A 1 189 ? -5.283 3.417 -13.845 1.00 33.50 189 SER A N 1
ATOM 1482 C CA . SER A 1 189 ? -6.123 4.538 -13.427 1.00 33.50 189 SER A CA 1
ATOM 1483 C C . SER A 1 189 ? -7.248 3.983 -12.563 1.00 33.50 189 SER A C 1
ATOM 1485 O O . SER A 1 189 ? -8.046 3.170 -13.031 1.00 33.50 189 SER A O 1
ATOM 1487 N N . CYS A 1 190 ? -7.275 4.390 -11.295 1.00 30.53 190 CYS A N 1
ATOM 1488 C CA . CYS A 1 190 ? -8.342 4.046 -10.368 1.00 30.53 190 CYS A CA 1
ATOM 1489 C C . CYS A 1 190 ? -9.332 5.210 -10.317 1.00 30.53 190 CYS A C 1
ATOM 1491 O O . CYS A 1 190 ? -8.977 6.315 -9.895 1.00 30.53 190 CYS A O 1
ATOM 1493 N N . ARG A 1 191 ? -10.569 4.977 -10.766 1.00 27.61 191 ARG A N 1
ATOM 1494 C CA . ARG A 1 191 ? -11.671 5.925 -10.595 1.00 27.61 191 ARG A CA 1
ATOM 1495 C C . ARG A 1 191 ? -12.662 5.322 -9.610 1.00 27.61 191 ARG A C 1
ATOM 1497 O O . ARG A 1 191 ? -13.482 4.481 -9.969 1.00 27.61 191 ARG A O 1
ATOM 1504 N N . ALA A 1 192 ? -12.570 5.750 -8.357 1.00 27.28 192 ALA A N 1
ATOM 1505 C CA . ALA A 1 192 ? -13.534 5.387 -7.331 1.00 27.28 192 ALA A CA 1
ATOM 1506 C C . ALA A 1 192 ? -14.793 6.253 -7.484 1.00 27.28 192 ALA A C 1
ATOM 1508 O O . ALA A 1 192 ? -14.721 7.482 -7.429 1.00 27.28 192 ALA A O 1
ATOM 1509 N N . ARG A 1 193 ? -15.953 5.619 -7.687 1.00 27.41 193 ARG A N 1
ATOM 1510 C CA . ARG A 1 193 ? -17.261 6.283 -7.689 1.00 27.41 193 ARG A CA 1
ATOM 1511 C C . ARG A 1 193 ? -18.160 5.644 -6.637 1.00 27.41 193 ARG A C 1
ATOM 1513 O O . ARG A 1 193 ? -18.486 4.459 -6.705 1.00 27.41 193 ARG A O 1
ATOM 1520 N N . TYR A 1 194 ? -18.575 6.457 -5.672 1.00 30.17 194 TYR A N 1
ATOM 1521 C CA . TYR A 1 194 ? -19.562 6.077 -4.670 1.00 30.17 194 TYR A CA 1
ATOM 1522 C C . TYR A 1 194 ? -20.963 6.461 -5.158 1.00 30.17 194 TYR A C 1
ATOM 1524 O O . TYR A 1 194 ? -21.249 7.646 -5.336 1.00 30.17 194 TYR A O 1
ATOM 1532 N N . SER A 1 195 ? -21.835 5.471 -5.353 1.00 30.86 195 SER A N 1
ATOM 1533 C CA . SER A 1 195 ? -23.235 5.686 -5.734 1.00 30.86 195 SER A CA 1
ATOM 1534 C C . SER A 1 195 ? -24.115 5.762 -4.485 1.00 30.86 195 SER A C 1
ATOM 1536 O O . SER A 1 195 ? -24.215 4.799 -3.724 1.00 30.86 195 SER A O 1
ATOM 1538 N N . THR A 1 196 ? -24.768 6.906 -4.266 1.00 33.59 196 THR A N 1
ATOM 1539 C CA . THR A 1 196 ? -25.700 7.106 -3.141 1.00 33.59 196 THR A CA 1
ATOM 1540 C C . THR A 1 196 ? -27.018 6.357 -3.330 1.00 33.59 196 THR A C 1
ATOM 1542 O O . THR A 1 196 ? -27.627 5.954 -2.344 1.00 33.59 196 THR A O 1
ATOM 1545 N N . THR A 1 197 ? -27.434 6.109 -4.575 1.00 33.34 197 THR A N 1
ATOM 1546 C CA . THR A 1 197 ? -28.706 5.446 -4.906 1.00 33.34 197 THR A CA 1
ATOM 1547 C C . THR A 1 197 ? -28.664 3.938 -4.663 1.00 33.34 197 THR A C 1
ATOM 1549 O O . THR A 1 197 ? -29.642 3.361 -4.204 1.00 33.34 197 THR A O 1
ATOM 1552 N N . THR A 1 198 ? -27.524 3.293 -4.924 1.00 37.16 198 THR A N 1
ATOM 1553 C CA . THR A 1 198 ? -27.342 1.839 -4.743 1.00 37.16 198 THR A CA 1
ATOM 1554 C C . THR A 1 198 ? -26.558 1.482 -3.480 1.00 37.16 198 THR A C 1
ATOM 1556 O O . THR A 1 198 ? -26.356 0.301 -3.210 1.00 37.16 198 THR A O 1
ATOM 1559 N N . ARG A 1 199 ? -26.100 2.483 -2.707 1.00 37.69 199 ARG A N 1
ATOM 1560 C CA . ARG A 1 199 ? -25.202 2.322 -1.542 1.00 37.69 199 ARG A CA 1
ATOM 1561 C C . ARG A 1 199 ? -24.003 1.413 -1.838 1.00 37.69 199 ARG A C 1
ATOM 1563 O O . ARG A 1 199 ? -23.547 0.664 -0.979 1.00 37.69 199 ARG A O 1
ATOM 1570 N N . SER A 1 200 ? -23.492 1.478 -3.063 1.00 25.55 200 SER A N 1
ATOM 1571 C CA . SER A 1 200 ? -22.413 0.618 -3.536 1.00 25.55 200 SER A CA 1
ATOM 1572 C C . SER A 1 200 ? -21.192 1.456 -3.896 1.00 25.55 200 SER A C 1
ATOM 1574 O O . SER A 1 200 ? -21.286 2.485 -4.575 1.00 25.55 200 SER A O 1
ATOM 1576 N N . PHE A 1 201 ? -20.031 1.003 -3.432 1.00 27.50 201 PHE A N 1
ATOM 1577 C CA . PHE A 1 201 ? -18.743 1.520 -3.865 1.00 27.50 201 PHE A CA 1
ATOM 1578 C C . PHE A 1 201 ? -18.327 0.773 -5.132 1.00 27.50 201 PHE A C 1
ATOM 1580 O O . PHE A 1 201 ? -18.205 -0.449 -5.124 1.00 27.50 201 PHE A O 1
ATOM 1587 N N . THR A 1 202 ? -18.127 1.509 -6.220 1.00 26.81 202 THR A N 1
ATOM 1588 C CA . THR A 1 202 ? -17.689 0.957 -7.505 1.00 26.81 202 THR A CA 1
ATOM 1589 C C . THR A 1 202 ? -16.317 1.532 -7.811 1.00 26.81 202 THR A C 1
ATOM 1591 O O . THR A 1 202 ? -16.172 2.732 -8.054 1.00 26.81 202 THR A O 1
ATOM 1594 N N . ALA A 1 203 ? -15.299 0.678 -7.759 1.00 28.98 203 ALA A N 1
ATOM 1595 C CA . ALA A 1 203 ? -13.989 0.979 -8.311 1.00 28.98 203 ALA A CA 1
ATOM 1596 C C . ALA A 1 203 ? -13.984 0.497 -9.764 1.00 28.98 203 ALA A C 1
ATOM 1598 O O . ALA A 1 203 ? -14.029 -0.703 -10.028 1.00 28.98 203 ALA A O 1
ATOM 1599 N N . GLU A 1 204 ? -13.988 1.435 -10.710 1.00 28.20 204 GLU A N 1
ATOM 1600 C CA . GLU A 1 204 ? -13.760 1.112 -12.116 1.00 28.20 204 GLU A CA 1
ATOM 1601 C C . GLU A 1 204 ? -12.251 1.125 -12.355 1.00 28.20 204 GLU A C 1
ATOM 1603 O O . GLU A 1 204 ? -11.586 2.159 -12.219 1.00 28.20 204 GLU A O 1
ATOM 1608 N N . TYR A 1 205 ? -11.715 -0.045 -12.691 1.00 35.69 205 TYR A N 1
ATOM 1609 C CA . TYR A 1 205 ? -10.323 -0.211 -13.074 1.00 35.69 205 TYR A CA 1
ATOM 1610 C C . TYR A 1 205 ? -10.234 -0.117 -14.591 1.00 35.69 205 TYR A C 1
ATOM 1612 O O . TYR A 1 205 ? -10.829 -0.924 -15.303 1.00 35.69 205 TYR A O 1
ATOM 1620 N N . SER A 1 206 ? -9.470 0.850 -15.097 1.00 29.80 206 SER A N 1
ATOM 1621 C CA . SER A 1 206 ? -9.018 0.803 -16.484 1.00 29.80 206 SER A CA 1
ATOM 1622 C C . SER A 1 206 ? -7.536 0.458 -16.471 1.00 29.80 206 SER A C 1
ATOM 1624 O O . SER A 1 206 ? -6.701 1.294 -16.112 1.00 29.80 206 SER A O 1
ATOM 1626 N N . THR A 1 207 ? -7.219 -0.771 -16.855 1.00 33.94 207 THR A N 1
ATOM 1627 C CA . THR A 1 207 ? -5.880 -1.175 -17.268 1.00 33.94 207 THR A CA 1
ATOM 1628 C C . THR A 1 207 ? -5.774 -0.914 -18.760 1.00 33.94 207 THR A C 1
ATOM 1630 O O . THR A 1 207 ? -6.317 -1.653 -19.576 1.00 33.94 207 THR A O 1
ATOM 1633 N N . THR A 1 208 ? -5.103 0.173 -19.137 1.00 34.34 208 THR A N 1
ATOM 1634 C CA . THR A 1 208 ? -4.711 0.362 -20.537 1.00 34.34 208 THR A CA 1
ATOM 1635 C C . THR A 1 208 ? -3.287 -0.143 -20.679 1.00 34.34 208 THR A C 1
ATOM 1637 O O . THR A 1 208 ? -2.347 0.503 -20.213 1.00 34.34 208 THR A O 1
ATOM 1640 N N . THR A 1 209 ? -3.138 -1.318 -21.283 1.00 37.56 209 THR A N 1
ATOM 1641 C CA . THR A 1 209 ? -1.840 -1.829 -21.721 1.00 37.56 209 THR A CA 1
ATOM 1642 C C . THR A 1 209 ? -1.595 -1.291 -23.119 1.00 37.56 209 THR A C 1
ATOM 1644 O O . THR A 1 209 ? -2.273 -1.684 -24.066 1.00 37.56 209 THR A O 1
ATOM 1647 N N . VAL A 1 210 ? -0.650 -0.363 -23.257 1.00 39.75 210 VAL A N 1
ATOM 1648 C CA . VAL A 1 210 ? -0.170 0.036 -24.582 1.00 39.75 210 VAL A CA 1
ATOM 1649 C C . VAL A 1 210 ? 0.951 -0.928 -24.947 1.00 39.75 210 VAL A C 1
ATOM 1651 O O . VAL A 1 210 ? 2.085 -0.751 -24.514 1.00 39.75 210 VAL A O 1
ATOM 1654 N N . ASP A 1 211 ? 0.610 -1.981 -25.693 1.00 38.28 211 ASP A N 1
ATOM 1655 C CA . ASP A 1 211 ? 1.585 -2.874 -26.326 1.00 38.28 211 ASP A CA 1
ATOM 1656 C C . ASP A 1 211 ? 2.108 -2.154 -27.581 1.00 38.28 211 ASP A C 1
ATOM 1658 O O . ASP A 1 211 ? 1.547 -2.258 -28.673 1.00 38.28 211 ASP A O 1
ATOM 1662 N N . SER A 1 212 ? 3.159 -1.348 -27.434 1.00 41.03 212 SER A N 1
ATOM 1663 C CA . SER A 1 212 ? 3.824 -0.744 -28.590 1.00 41.03 212 SER A CA 1
ATOM 1664 C C . SER A 1 212 ? 4.848 -1.731 -29.154 1.00 41.03 212 SER A C 1
ATOM 1666 O O . SER A 1 212 ? 5.962 -1.845 -28.638 1.00 41.03 212 SER A O 1
ATOM 1668 N N . LYS A 1 213 ? 4.476 -2.447 -30.222 1.00 33.59 213 LYS A N 1
ATOM 1669 C CA . LYS A 1 213 ? 5.443 -3.024 -31.166 1.00 33.59 213 LYS A CA 1
ATOM 1670 C C . LYS A 1 213 ? 5.826 -1.921 -32.148 1.00 33.59 213 LYS A C 1
ATOM 1672 O O . LYS A 1 213 ? 4.988 -1.513 -32.946 1.00 33.59 213 LYS A O 1
ATOM 1677 N N . VAL A 1 214 ? 7.067 -1.454 -32.097 1.00 35.25 214 VAL A N 1
ATOM 1678 C CA . VAL A 1 214 ? 7.649 -0.715 -33.222 1.00 35.25 214 VAL A CA 1
ATOM 1679 C C . VAL A 1 214 ? 8.377 -1.753 -34.072 1.00 35.25 214 VAL A C 1
ATOM 1681 O O . VAL A 1 214 ? 9.224 -2.476 -33.544 1.00 35.25 214 VAL A O 1
ATOM 1684 N N . ILE A 1 215 ? 7.922 -1.909 -35.319 1.00 30.91 215 ILE A N 1
ATOM 1685 C CA . ILE A 1 215 ? 8.566 -2.726 -36.359 1.00 30.91 215 ILE A CA 1
ATOM 1686 C C . ILE A 1 215 ? 9.815 -1.988 -36.827 1.00 30.91 215 ILE A C 1
ATOM 1688 O O . ILE A 1 215 ? 9.695 -0.759 -37.031 1.00 30.91 215 ILE A O 1
#

pLDDT: mean 72.74, std 20.36, range [25.55, 95.12]

Nearest PDB structures (foldseek):
  5k09-assembly7_G  TM=4.183E-01  e=1.579E-03  Rattus norvegicus
  3qlu-assembly2_B  TM=4.952E-01  e=1.868E-02  Rattus norvegicus
  2zth-assembly1_A  TM=4.104E-01  e=2.259E-02  Rattus norvegicus
  5ipt-assembly1_B  TM=4.112E-01  e=3.521E-02  Xenopus laevis
  4iz6-assembly1_B  TM=4.070E-01  e=2.849E-01  Escherichia coli